Protein AF-A0A7X3KAY4-F1 (afdb_monomer)

Structure (mmCIF, N/CA/C/O backbone):
data_AF-A0A7X3KAY4-F1
#
_entry.id   AF-A0A7X3KAY4-F1
#
loop_
_atom_site.group_PDB
_atom_site.id
_atom_site.type_symbol
_atom_site.label_atom_id
_atom_site.label_alt_id
_atom_site.label_comp_id
_atom_site.label_asym_id
_atom_site.label_entity_id
_atom_site.label_seq_id
_atom_site.pdbx_PDB_ins_code
_atom_site.Cartn_x
_atom_site.Cartn_y
_atom_site.Cartn_z
_atom_site.occupancy
_atom_site.B_iso_or_equiv
_atom_site.auth_seq_id
_atom_site.auth_comp_id
_atom_site.auth_asym_id
_atom_site.auth_atom_id
_atom_site.pdbx_PDB_model_num
ATOM 1 N N . MET A 1 1 ? -135.912 -9.228 88.318 1.00 34.94 1 MET A N 1
ATOM 2 C CA . MET A 1 1 ? -135.133 -10.202 89.115 1.00 34.94 1 MET A CA 1
ATOM 3 C C . MET A 1 1 ? -134.402 -9.461 90.228 1.00 34.94 1 MET A C 1
ATOM 5 O O . MET A 1 1 ? -133.273 -9.025 90.037 1.00 34.94 1 MET A O 1
ATOM 9 N N . GLY A 1 2 ? -135.072 -9.240 91.361 1.00 42.41 2 GLY A N 1
ATOM 10 C CA . GLY A 1 2 ? -134.434 -8.675 92.547 1.00 42.41 2 GLY A CA 1
ATOM 11 C C . GLY A 1 2 ? -133.487 -9.697 93.167 1.00 42.41 2 GLY A C 1
ATOM 12 O O . GLY A 1 2 ? -133.870 -10.846 93.374 1.00 42.41 2 GLY A O 1
ATOM 13 N N . ARG A 1 3 ? -132.257 -9.290 93.473 1.00 45.88 3 ARG A N 1
ATOM 14 C CA . ARG A 1 3 ? -131.417 -10.027 94.418 1.00 45.88 3 ARG A CA 1
ATOM 15 C C . ARG A 1 3 ? -131.534 -9.316 95.761 1.00 45.88 3 ARG A C 1
ATOM 17 O O . ARG A 1 3 ? -131.116 -8.168 95.872 1.00 45.88 3 ARG A O 1
ATOM 24 N N . LYS A 1 4 ? -132.144 -9.986 96.748 1.00 57.28 4 LYS A N 1
ATOM 25 C CA . LYS A 1 4 ? -132.092 -9.583 98.163 1.00 57.28 4 LYS A CA 1
ATOM 26 C C . LYS A 1 4 ? -130.619 -9.364 98.525 1.00 57.28 4 LYS A C 1
ATOM 28 O O . LYS A 1 4 ? -129.820 -10.290 98.391 1.00 57.28 4 LYS A O 1
ATOM 33 N N . GLY A 1 5 ? -130.256 -8.138 98.894 1.00 63.44 5 GLY A N 1
ATOM 34 C CA . GLY A 1 5 ? -128.925 -7.838 99.418 1.00 63.44 5 GLY A CA 1
ATOM 35 C C . GLY A 1 5 ? -128.720 -8.527 100.769 1.00 63.44 5 GLY A C 1
ATOM 36 O O . GLY A 1 5 ? -129.672 -8.667 101.532 1.00 63.44 5 GLY A O 1
ATOM 37 N N . ILE A 1 6 ? -127.496 -8.979 101.035 1.00 79.06 6 ILE A N 1
ATOM 38 C CA . ILE A 1 6 ? -127.085 -9.554 102.326 1.00 79.06 6 ILE A CA 1
ATOM 39 C C . ILE A 1 6 ? -126.846 -8.439 103.354 1.00 79.06 6 ILE A C 1
ATOM 41 O O . ILE A 1 6 ? -126.430 -7.341 102.970 1.00 79.06 6 ILE A O 1
ATOM 45 N N . THR A 1 7 ? -127.072 -8.706 104.640 1.00 82.62 7 THR A N 1
ATOM 46 C CA . THR A 1 7 ? -126.804 -7.745 105.727 1.00 82.62 7 THR A CA 1
ATOM 47 C C . THR A 1 7 ? -125.470 -8.027 106.429 1.00 82.62 7 THR A C 1
ATOM 49 O O . THR A 1 7 ? -124.900 -9.108 106.286 1.00 82.62 7 THR A O 1
ATOM 52 N N . TYR A 1 8 ? -124.953 -7.042 107.175 1.00 82.75 8 TYR A N 1
ATOM 53 C CA . TYR A 1 8 ? -123.705 -7.170 107.944 1.00 82.75 8 TYR A CA 1
ATOM 54 C C . TYR A 1 8 ? -123.789 -8.292 108.991 1.00 82.75 8 TYR A C 1
ATOM 56 O O . TYR A 1 8 ? -122.925 -9.161 109.006 1.00 82.75 8 TYR A O 1
ATOM 64 N N . GLU A 1 9 ? -124.877 -8.345 109.766 1.00 82.31 9 GLU A N 1
ATOM 65 C CA . GLU A 1 9 ? -125.106 -9.365 110.806 1.00 82.31 9 GLU A CA 1
ATOM 66 C C . GLU A 1 9 ? -125.101 -10.796 110.246 1.00 82.31 9 GLU A C 1
ATOM 68 O O . GLU A 1 9 ? -124.608 -11.718 110.887 1.00 82.31 9 GLU A O 1
ATOM 73 N N . GLN A 1 10 ? -125.599 -10.995 109.018 1.00 83.06 10 GLN A N 1
ATOM 74 C CA . GLN A 1 10 ? -125.569 -12.306 108.359 1.00 83.06 10 GLN A CA 1
ATOM 75 C C . GLN A 1 10 ? -124.140 -12.742 108.018 1.00 83.06 10 GLN A C 1
ATOM 77 O O . GLN A 1 10 ? -123.811 -13.920 108.141 1.00 83.06 10 GLN A O 1
ATOM 82 N N . VAL A 1 11 ? -123.290 -11.805 107.589 1.00 85.50 11 VAL A N 1
ATOM 83 C CA . VAL A 1 11 ? -121.875 -12.073 107.292 1.00 85.50 11 VAL A CA 1
ATOM 84 C C . VAL A 1 11 ? -121.077 -12.287 108.571 1.00 85.50 11 VAL A C 1
ATOM 86 O O . VAL A 1 11 ? -120.224 -13.167 108.601 1.00 85.50 11 VAL A O 1
ATOM 89 N N . GLU A 1 12 ? -121.375 -11.532 109.623 1.00 85.75 12 GLU A N 1
ATOM 90 C CA . GLU A 1 12 ? -120.739 -11.667 110.931 1.00 85.75 12 GLU A CA 1
ATOM 91 C C . GLU A 1 12 ? -121.087 -13.001 111.597 1.00 85.75 12 GLU A C 1
ATOM 93 O O . GLU A 1 12 ? -120.177 -13.743 111.952 1.00 85.75 12 GLU A O 1
ATOM 98 N N . ALA A 1 13 ? -122.367 -13.379 111.648 1.00 84.38 13 ALA A N 1
ATOM 99 C CA . ALA A 1 13 ? -122.789 -14.663 112.205 1.00 84.38 13 ALA A CA 1
ATOM 100 C C . ALA A 1 13 ? -122.221 -15.858 111.418 1.00 84.38 13 ALA A C 1
ATOM 102 O O . ALA A 1 13 ? -121.798 -16.846 112.014 1.00 84.38 13 ALA A O 1
ATOM 103 N N . ALA A 1 14 ? -122.166 -15.769 110.082 1.00 83.62 14 ALA A N 1
ATOM 104 C CA . ALA A 1 14 ? -121.536 -16.798 109.255 1.00 83.62 14 ALA A CA 1
ATOM 105 C C . ALA A 1 14 ? -120.017 -16.876 109.480 1.00 83.62 14 ALA A C 1
ATOM 107 O O . ALA A 1 14 ? -119.455 -17.967 109.532 1.00 83.62 14 ALA A O 1
ATOM 108 N N . ALA A 1 15 ? -119.347 -15.732 109.633 1.00 83.44 15 ALA A N 1
ATOM 109 C CA . ALA A 1 15 ? -117.925 -15.675 109.952 1.00 83.44 15 ALA A CA 1
ATOM 110 C C . ALA A 1 15 ? -117.627 -16.230 111.352 1.00 83.44 15 ALA A C 1
ATOM 112 O O . ALA A 1 15 ? -116.657 -16.961 111.516 1.00 83.44 15 ALA A O 1
ATOM 113 N N . ASP A 1 16 ? -118.463 -15.928 112.345 1.00 83.81 16 ASP A N 1
ATOM 114 C CA . ASP A 1 16 ? -118.329 -16.453 113.705 1.00 83.81 16 ASP A CA 1
ATOM 115 C C . ASP A 1 16 ? -118.584 -17.961 113.759 1.00 83.81 16 ASP A C 1
ATOM 117 O O . ASP A 1 16 ? -117.832 -18.671 114.421 1.00 83.81 16 ASP A O 1
ATOM 121 N N . ALA A 1 17 ? -119.578 -18.470 113.023 1.00 83.06 17 ALA A N 1
ATOM 122 C CA . ALA A 1 17 ? -119.816 -19.908 112.906 1.00 83.06 17 ALA A CA 1
ATOM 123 C C . ALA A 1 17 ? -118.604 -20.639 112.299 1.00 83.06 17 ALA A C 1
ATOM 125 O O . ALA A 1 17 ? -118.169 -21.656 112.833 1.00 83.06 17 ALA A O 1
ATOM 126 N N . LEU A 1 18 ? -118.012 -20.086 111.234 1.00 85.19 18 LEU A N 1
ATOM 127 C CA . LEU A 1 18 ? -116.807 -20.644 110.611 1.00 85.19 18 LEU A CA 1
ATOM 128 C C . LEU A 1 18 ? -115.582 -20.552 111.538 1.00 85.19 18 LEU A C 1
ATOM 130 O O . LEU A 1 18 ? -114.856 -21.528 111.721 1.00 85.19 18 LEU A O 1
ATOM 134 N N . ASP A 1 19 ? -115.358 -19.404 112.178 1.00 83.19 19 ASP A N 1
ATOM 135 C CA . ASP A 1 19 ? -114.238 -19.230 113.109 1.00 83.19 19 ASP A CA 1
ATOM 136 C C . ASP A 1 19 ? -114.374 -20.099 114.374 1.00 83.19 19 ASP A C 1
ATOM 138 O O . ASP A 1 19 ? -113.352 -20.497 114.938 1.00 83.19 19 ASP A O 1
ATOM 142 N N . ALA A 1 20 ? -115.598 -20.423 114.809 1.00 81.88 20 ALA A N 1
ATOM 143 C CA . ALA A 1 20 ? -115.849 -21.353 115.910 1.00 81.88 20 ALA A CA 1
ATOM 144 C C . ALA A 1 20 ? -115.470 -22.799 115.549 1.00 81.88 20 ALA A C 1
ATOM 146 O O . ALA A 1 20 ? -114.973 -23.529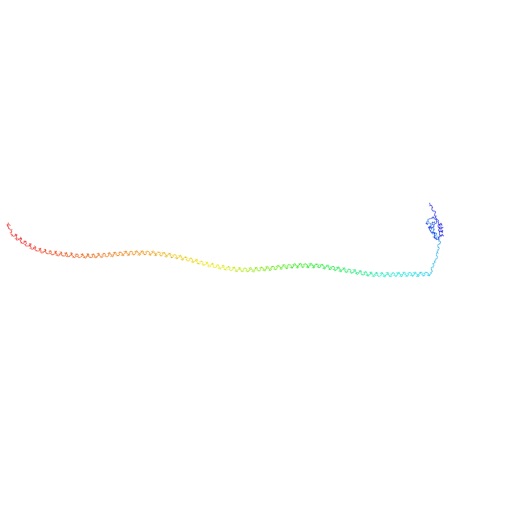 116.406 1.00 81.88 20 ALA A O 1
ATOM 147 N N . GLU A 1 21 ? -115.658 -23.208 114.290 1.00 79.69 21 GLU A N 1
ATOM 148 C CA . GLU A 1 21 ? -115.183 -24.508 113.797 1.00 79.69 21 GLU A CA 1
ATOM 149 C C . GLU A 1 21 ? -113.655 -24.540 113.684 1.00 79.69 21 GLU A C 1
ATOM 151 O O . GLU A 1 21 ? -113.004 -25.507 114.087 1.00 79.69 21 GLU A O 1
ATOM 156 N N . ARG A 1 22 ? -113.061 -23.471 113.144 1.00 76.50 22 ARG A N 1
ATOM 157 C CA . ARG A 1 22 ? -111.608 -23.303 113.084 1.00 76.50 22 ARG A CA 1
ATOM 158 C C . ARG A 1 22 ? -111.240 -21.818 113.079 1.00 76.50 22 ARG A C 1
ATOM 160 O O . ARG A 1 22 ? -111.569 -21.140 112.100 1.00 76.50 22 ARG A O 1
ATOM 167 N N . PRO A 1 23 ? -110.476 -21.327 114.075 1.00 77.75 23 PRO A N 1
ATOM 168 C CA . PRO A 1 23 ? -110.096 -19.920 114.141 1.00 77.75 23 PRO A CA 1
ATOM 169 C C . PRO A 1 23 ? -109.358 -19.469 112.872 1.00 77.75 23 PRO A C 1
ATOM 171 O O . PRO A 1 23 ? -108.359 -20.081 112.487 1.00 77.75 23 PRO A O 1
ATOM 174 N N . GLY A 1 24 ? -109.842 -18.404 112.225 1.00 73.25 24 GLY A N 1
ATOM 175 C CA . GLY A 1 24 ? -109.249 -17.819 111.018 1.00 73.25 24 GLY A CA 1
ATOM 176 C C . GLY A 1 24 ? -109.757 -18.413 109.701 1.00 73.25 24 GLY A C 1
ATOM 177 O O . GLY A 1 24 ? -109.215 -18.100 108.640 1.00 73.25 24 GLY A O 1
ATOM 178 N N . SER A 1 25 ? -110.776 -19.276 109.739 1.00 77.25 25 SER A N 1
ATOM 179 C CA . SER A 1 25 ? -111.356 -19.892 108.540 1.00 77.25 25 SER A CA 1
ATOM 180 C C . SER A 1 25 ? -112.446 -19.042 107.873 1.00 77.25 25 SER A C 1
ATOM 182 O O . SER A 1 25 ? -112.842 -19.344 106.742 1.00 77.25 25 SER A O 1
ATOM 184 N N . ALA A 1 26 ? -112.862 -17.937 108.506 1.00 78.50 26 ALA A N 1
ATOM 185 C CA . ALA A 1 26 ? -113.807 -16.947 107.984 1.00 78.50 26 ALA A CA 1
ATOM 186 C C . ALA A 1 26 ? -113.261 -16.110 106.802 1.00 78.50 26 ALA A C 1
ATOM 188 O O . ALA A 1 26 ? -113.271 -14.880 106.799 1.00 78.50 26 ALA A O 1
ATOM 189 N N . THR A 1 27 ? -112.780 -16.780 105.756 1.00 84.31 27 THR A N 1
ATOM 190 C CA . THR A 1 27 ? -112.318 -16.150 104.515 1.00 84.31 27 THR A CA 1
ATOM 191 C C . THR A 1 27 ? -113.496 -15.730 103.634 1.00 84.31 27 THR A C 1
ATOM 193 O O . THR A 1 27 ? -114.577 -16.320 103.680 1.00 84.31 27 THR A O 1
ATOM 196 N N . LEU A 1 28 ? -113.276 -14.742 102.756 1.00 82.94 28 LEU A N 1
ATOM 197 C CA . LEU A 1 28 ? -114.299 -14.225 101.837 1.00 82.94 28 LEU A CA 1
ATOM 198 C C . LEU A 1 28 ? -115.028 -15.331 101.050 1.00 82.94 28 LEU A C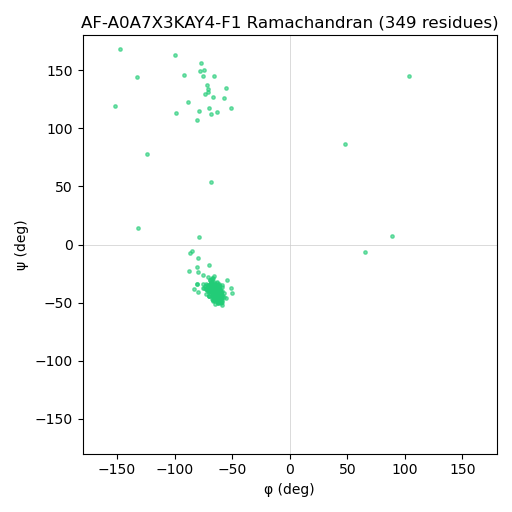 1
ATOM 200 O O . LEU A 1 28 ? -116.245 -15.277 100.870 1.00 82.94 28 LEU A O 1
ATOM 204 N N . GLY A 1 29 ? -114.277 -16.327 100.573 1.00 82.12 29 GLY A N 1
ATOM 205 C CA . GLY A 1 29 ? -114.820 -17.461 99.827 1.00 82.12 29 GLY A CA 1
ATOM 206 C C . GLY A 1 29 ? -115.649 -18.400 100.701 1.00 82.12 29 GLY A C 1
ATOM 207 O O . GLY A 1 29 ? -116.748 -18.777 100.298 1.00 82.12 29 GLY A O 1
ATOM 208 N N . ALA A 1 30 ? -115.159 -18.723 101.903 1.00 83.31 30 ALA A N 1
ATOM 209 C CA . ALA A 1 30 ? -115.843 -19.610 102.842 1.00 83.31 30 ALA A CA 1
ATOM 210 C C . ALA A 1 30 ? -117.177 -19.016 103.311 1.00 83.31 30 ALA A C 1
ATOM 212 O O . ALA A 1 30 ? -118.208 -19.681 103.254 1.00 83.31 30 ALA A O 1
ATOM 213 N N . VAL A 1 31 ? -117.190 -17.729 103.660 1.00 84.56 31 VAL A N 1
ATOM 214 C CA . VAL A 1 31 ? -118.401 -17.035 104.125 1.00 84.56 31 VAL A CA 1
ATOM 215 C C . VAL A 1 31 ? -119.440 -16.913 103.006 1.00 84.56 31 VAL A C 1
ATOM 217 O O . VAL A 1 31 ? -120.638 -17.075 103.235 1.00 84.56 31 VAL A O 1
ATOM 220 N N . ARG A 1 32 ? -118.999 -16.705 101.759 1.00 84.50 32 ARG A N 1
ATOM 221 C CA . ARG A 1 32 ? -119.893 -16.713 100.592 1.00 84.50 32 ARG A CA 1
ATOM 222 C C . ARG A 1 32 ? -120.462 -18.099 100.301 1.00 84.50 32 ARG A C 1
ATOM 224 O O . ARG A 1 32 ? -121.632 -18.194 99.938 1.00 84.50 32 ARG A O 1
ATOM 231 N N . ALA A 1 33 ? -119.651 -19.147 100.428 1.00 83.94 33 ALA A N 1
ATOM 232 C CA . ALA A 1 33 ? -120.109 -20.523 100.268 1.00 83.94 33 ALA A CA 1
ATOM 233 C C . ALA A 1 33 ? -121.138 -20.888 101.348 1.00 83.94 33 ALA A C 1
ATOM 235 O O . ALA A 1 33 ? -122.168 -21.469 101.022 1.00 83.94 33 ALA A O 1
ATOM 236 N N . TYR A 1 34 ? -120.899 -20.462 102.592 1.00 84.06 34 TYR A N 1
ATOM 237 C CA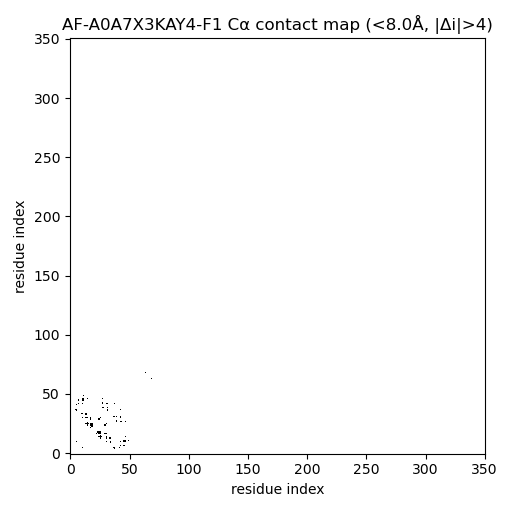 . TYR A 1 34 ? -121.799 -20.682 103.723 1.00 84.06 34 TYR A CA 1
ATOM 238 C C . TYR A 1 34 ? -123.151 -19.974 103.544 1.00 84.06 34 TYR A C 1
ATOM 240 O O . TYR A 1 34 ? -124.203 -20.571 103.745 1.00 84.06 34 TYR A O 1
ATOM 248 N N . LEU A 1 35 ? -123.143 -18.708 103.111 1.00 83.06 35 LEU A N 1
ATOM 249 C CA . LEU A 1 35 ? -124.372 -17.931 102.906 1.00 83.06 35 LEU A CA 1
ATOM 250 C C . LEU A 1 35 ? -125.084 -18.237 101.578 1.00 83.06 35 LEU A C 1
ATOM 252 O O . LEU A 1 35 ? -126.253 -17.891 101.416 1.00 83.06 35 LEU A O 1
ATOM 256 N N . GLY A 1 36 ? -124.391 -18.821 100.595 1.00 79.06 36 GLY A N 1
ATOM 257 C CA . GLY A 1 36 ? -124.929 -19.182 99.274 1.00 79.06 36 GLY A CA 1
ATOM 258 C C . GLY A 1 36 ? -125.357 -18.002 98.382 1.00 79.06 36 GLY A C 1
ATOM 259 O O . GLY A 1 36 ? -125.698 -18.193 97.214 1.00 79.06 36 GLY A O 1
ATOM 260 N N . THR A 1 37 ? -125.333 -16.767 98.891 1.00 75.75 37 THR A N 1
ATOM 261 C CA . THR A 1 37 ? -125.743 -15.540 98.196 1.00 75.75 37 THR A CA 1
ATOM 262 C C . THR A 1 37 ? -124.904 -14.342 98.653 1.00 75.75 37 THR A C 1
ATOM 264 O O . THR A 1 37 ? -124.156 -14.415 99.623 1.00 75.75 37 THR A O 1
ATOM 267 N N . GLY A 1 38 ? -125.011 -13.224 97.932 1.00 75.56 38 GLY A N 1
ATOM 268 C CA . GLY A 1 38 ? -124.251 -12.006 98.196 1.00 75.56 38 GLY A CA 1
ATOM 269 C C . GLY A 1 38 ? -123.091 -11.773 97.230 1.00 75.56 38 GLY A C 1
ATOM 270 O O . GLY A 1 38 ? -122.446 -12.696 96.724 1.00 75.56 38 GLY A O 1
ATOM 271 N N . SER A 1 39 ? -122.852 -10.495 96.937 1.00 76.06 39 SER A N 1
ATOM 272 C CA . SER A 1 39 ? -121.717 -10.057 96.127 1.00 76.06 39 SER A CA 1
ATOM 273 C C . SER A 1 39 ? -120.417 -10.201 96.932 1.00 76.06 39 SER A C 1
ATOM 275 O O . SER A 1 39 ? -120.398 -9.784 98.094 1.00 76.06 39 SER A O 1
ATOM 277 N N . PRO A 1 40 ? -119.321 -10.708 96.332 1.00 79.62 40 PRO A N 1
ATOM 278 C CA . PRO A 1 40 ? -118.007 -10.755 96.974 1.00 79.62 40 PRO A CA 1
ATOM 279 C C . PRO A 1 40 ? -117.574 -9.402 97.553 1.00 79.62 40 PRO A C 1
ATOM 281 O O . PRO A 1 40 ? -117.042 -9.350 98.654 1.00 79.62 40 PRO A O 1
ATOM 284 N N . ASN A 1 41 ? -117.883 -8.289 96.879 1.00 79.25 41 ASN A N 1
ATOM 285 C CA . ASN A 1 41 ? -117.527 -6.960 97.387 1.00 79.25 41 ASN A CA 1
ATOM 286 C C . ASN A 1 41 ? -118.286 -6.593 98.668 1.00 79.25 41 ASN A C 1
ATOM 288 O O . ASN A 1 41 ? -117.729 -5.937 99.545 1.00 79.25 41 ASN A O 1
ATOM 292 N N . THR A 1 42 ? -119.544 -7.018 98.799 1.00 82.88 42 THR A N 1
ATOM 293 C CA . THR A 1 42 ? -120.354 -6.741 99.992 1.00 82.88 42 THR A CA 1
ATOM 294 C C . THR A 1 42 ? -119.887 -7.583 101.177 1.00 82.88 42 THR A C 1
ATOM 296 O O . THR A 1 42 ? -119.726 -7.047 102.268 1.00 82.88 42 THR A O 1
ATOM 299 N N . ILE A 1 43 ? -119.590 -8.868 100.950 1.00 84.31 43 ILE A N 1
ATOM 300 C CA . ILE A 1 43 ? -119.062 -9.764 101.992 1.00 84.31 43 ILE A CA 1
ATOM 301 C C . ILE A 1 43 ? -117.679 -9.289 102.443 1.00 84.31 43 ILE A C 1
ATOM 303 O O . ILE A 1 43 ? -117.441 -9.181 103.638 1.00 84.31 43 ILE A O 1
ATOM 307 N N . HIS A 1 44 ? -116.792 -8.920 101.512 1.00 83.88 44 HIS A N 1
ATOM 308 C CA . HIS A 1 44 ? -115.463 -8.407 101.852 1.00 83.88 44 HIS A CA 1
ATOM 309 C C . HIS A 1 44 ? -115.546 -7.111 102.661 1.00 83.88 44 HIS A C 1
ATOM 311 O O . HIS A 1 44 ? -114.830 -6.955 103.644 1.00 83.88 44 HIS A O 1
ATOM 317 N N . LYS A 1 45 ? -116.452 -6.195 102.289 1.00 85.44 45 LYS A N 1
ATOM 318 C CA . LYS A 1 45 ? -116.689 -4.966 103.057 1.00 85.44 45 LYS A CA 1
ATOM 319 C C . LYS A 1 45 ? -117.123 -5.277 104.492 1.00 85.44 45 LYS A C 1
ATOM 321 O O . LYS A 1 45 ? -116.626 -4.637 105.410 1.00 85.44 45 LYS A O 1
ATOM 326 N N . PHE A 1 46 ? -118.025 -6.238 104.686 1.00 86.69 46 PHE A N 1
ATOM 327 C CA . PHE A 1 46 ? -118.517 -6.606 106.015 1.00 86.69 46 PHE A CA 1
ATOM 328 C C . PHE A 1 46 ? -117.496 -7.405 106.837 1.00 86.69 46 PHE A C 1
ATOM 330 O O . PHE A 1 46 ? -117.342 -7.115 108.016 1.00 86.69 46 PHE A O 1
ATOM 337 N N . LEU A 1 47 ? -116.721 -8.310 106.230 1.00 85.12 47 LEU A N 1
ATOM 338 C CA . LEU A 1 47 ? -115.610 -8.987 106.916 1.00 85.12 47 LEU A CA 1
ATOM 339 C C . LEU A 1 47 ? -114.520 -8.005 107.343 1.00 85.12 47 LEU A C 1
ATOM 341 O O . LEU A 1 47 ? -114.059 -8.057 108.476 1.00 85.12 47 LEU A O 1
ATOM 345 N N . LYS A 1 48 ? -114.170 -7.050 106.475 1.00 84.81 48 LYS A N 1
ATOM 346 C CA . LYS A 1 48 ? -113.216 -5.994 106.820 1.00 84.81 48 LYS A CA 1
ATOM 347 C C . LYS A 1 48 ? -113.732 -5.122 107.970 1.00 84.81 48 LYS A C 1
ATOM 349 O O . LYS A 1 48 ? -112.981 -4.839 108.894 1.00 84.81 48 LYS A O 1
ATOM 354 N N . LEU A 1 49 ? -115.015 -4.748 107.940 1.00 83.62 49 LEU A N 1
ATOM 355 C CA . LEU A 1 49 ? -115.647 -3.978 109.016 1.00 83.62 49 LEU A CA 1
ATOM 356 C C . LEU A 1 49 ? -115.657 -4.757 110.349 1.00 83.62 49 LEU A C 1
ATOM 358 O O . LEU A 1 49 ? -115.439 -4.163 111.402 1.00 83.62 49 LEU A O 1
ATOM 362 N N . ARG A 1 50 ? -115.836 -6.084 110.304 1.00 82.31 50 ARG A N 1
ATOM 363 C CA . ARG A 1 50 ? -115.730 -6.981 111.468 1.00 82.31 50 ARG A CA 1
ATOM 364 C C . ARG A 1 50 ? -114.303 -7.039 112.024 1.00 82.31 50 ARG A C 1
ATOM 366 O O . ARG A 1 50 ? -114.118 -6.916 113.231 1.00 82.31 50 ARG A O 1
ATOM 373 N N . ASP A 1 51 ? -113.294 -7.187 111.167 1.00 76.44 51 ASP A N 1
ATOM 374 C CA . ASP A 1 51 ? -111.885 -7.238 111.587 1.00 76.44 51 ASP A CA 1
ATOM 375 C C . ASP A 1 51 ? -111.382 -5.896 112.146 1.00 76.44 51 ASP A C 1
ATOM 377 O O . ASP A 1 51 ? -110.529 -5.868 113.035 1.00 76.44 51 ASP A O 1
ATOM 381 N N . GLU A 1 52 ? -111.912 -4.778 111.644 1.00 79.94 52 GLU A N 1
ATOM 382 C CA . GLU A 1 52 ? -111.630 -3.431 112.154 1.00 79.94 52 GLU A CA 1
ATOM 383 C C . GLU A 1 52 ? -112.288 -3.176 113.522 1.00 79.94 52 GLU A C 1
ATOM 385 O O . GLU A 1 52 ? -111.675 -2.529 114.370 1.00 79.94 52 GLU A O 1
ATOM 390 N N . ASN A 1 53 ? -113.485 -3.724 113.767 1.00 73.38 53 ASN A N 1
ATOM 391 C CA . ASN A 1 53 ? -114.211 -3.580 115.036 1.00 73.38 53 ASN A CA 1
ATOM 392 C C . ASN A 1 53 ? -113.800 -4.594 116.120 1.00 73.38 53 ASN A C 1
ATOM 394 O O . ASN A 1 53 ? -114.248 -4.482 117.264 1.00 73.38 53 ASN A O 1
ATOM 398 N N . ARG A 1 54 ? -112.937 -5.570 115.809 1.00 69.12 54 ARG A N 1
ATOM 399 C CA . ARG A 1 54 ? -112.379 -6.475 116.823 1.00 69.12 54 ARG A CA 1
ATOM 400 C C . ARG A 1 54 ? -111.325 -5.748 117.677 1.00 69.12 54 ARG A C 1
ATOM 402 O O . ARG A 1 54 ? -110.383 -5.178 117.122 1.00 69.12 54 ARG A O 1
ATOM 409 N N . PRO A 1 55 ? -111.402 -5.805 119.021 1.00 57.12 55 PRO A N 1
ATOM 410 C CA . PRO A 1 55 ? -110.343 -5.277 119.877 1.00 57.12 55 PRO A CA 1
ATOM 411 C C . PRO A 1 55 ? -109.039 -6.060 119.641 1.00 57.12 55 PRO A C 1
ATOM 413 O O . PRO A 1 55 ? -108.956 -7.255 119.919 1.00 57.12 55 PRO A O 1
ATOM 416 N N . LYS A 1 56 ? -108.014 -5.390 119.096 1.00 55.53 56 LYS A N 1
ATOM 417 C CA . LYS A 1 56 ? -106.681 -5.967 118.860 1.00 55.53 56 LYS A CA 1
ATOM 418 C C . LYS A 1 56 ? -105.873 -5.951 120.159 1.00 55.53 56 LYS A C 1
ATOM 420 O O . LYS A 1 56 ? -105.417 -4.899 120.596 1.00 55.53 56 LYS A O 1
ATOM 425 N N . THR A 1 57 ? -105.684 -7.114 120.772 1.00 48.16 57 THR A N 1
ATOM 426 C CA . THR A 1 57 ? -104.840 -7.286 121.962 1.00 48.16 57 THR A CA 1
ATOM 427 C C . THR A 1 57 ? -103.363 -7.116 121.587 1.00 48.16 57 THR A C 1
ATOM 429 O O . THR A 1 57 ? -102.833 -7.882 120.784 1.00 48.16 57 THR A O 1
ATOM 432 N N . SER A 1 58 ? -102.691 -6.107 122.149 1.00 45.97 58 SER A N 1
ATOM 433 C CA . SER A 1 58 ? -101.243 -5.909 121.999 1.00 45.97 58 SER A CA 1
ATOM 434 C C . SER A 1 58 ? -100.483 -7.040 122.702 1.00 45.97 58 SER A C 1
ATOM 436 O O . SER A 1 58 ? -100.722 -7.304 123.879 1.00 45.97 58 SER A O 1
ATOM 438 N N . ALA A 1 59 ? -99.578 -7.710 121.986 1.00 45.50 59 ALA A N 1
ATOM 439 C CA . ALA A 1 59 ? -98.759 -8.796 122.524 1.00 45.50 59 ALA A CA 1
ATOM 440 C C . ALA A 1 59 ? -97.636 -8.264 123.447 1.00 45.50 59 ALA A C 1
ATOM 442 O O . ALA A 1 59 ? -97.156 -7.147 123.233 1.00 45.50 59 ALA A O 1
ATOM 443 N N . PRO A 1 60 ? -97.207 -9.039 124.463 1.00 47.28 60 PRO A N 1
ATOM 444 C CA . PRO A 1 60 ? -96.174 -8.632 125.411 1.00 47.28 60 PRO A CA 1
ATOM 445 C C . PRO A 1 60 ? -94.772 -8.692 124.788 1.00 47.28 60 PRO A C 1
ATOM 447 O O . PRO A 1 60 ? -94.454 -9.581 123.999 1.00 47.28 60 PRO A O 1
ATOM 450 N N . THR A 1 61 ? -93.915 -7.753 125.177 1.00 44.91 61 THR A N 1
ATOM 451 C CA . THR A 1 61 ? -92.495 -7.704 124.816 1.00 44.91 61 THR A CA 1
ATOM 452 C C . THR A 1 61 ? -91.746 -8.858 125.485 1.00 44.91 61 THR A C 1
ATOM 454 O O . THR A 1 61 ? -91.591 -8.889 126.703 1.00 44.91 61 THR A O 1
ATOM 457 N N . VAL A 1 62 ? -91.261 -9.812 124.691 1.00 54.81 62 VAL A N 1
ATOM 458 C CA . VAL A 1 62 ? -90.321 -10.845 125.146 1.00 54.81 62 VAL A CA 1
ATOM 459 C C . VAL A 1 62 ? -88.929 -10.216 125.201 1.00 54.81 62 VAL A C 1
ATOM 461 O O . VAL A 1 62 ? -88.404 -9.821 124.161 1.00 54.81 62 VAL A O 1
ATOM 464 N N . SER A 1 63 ? -88.324 -10.099 126.389 1.00 59.22 63 SER A N 1
ATOM 465 C CA . SER A 1 63 ? -86.919 -9.690 126.505 1.00 59.22 63 SER A CA 1
ATOM 466 C C . SER A 1 63 ? -86.022 -10.925 126.442 1.00 59.22 63 SER A C 1
ATOM 468 O O . SER A 1 63 ? -86.170 -11.863 127.225 1.00 59.22 63 SER A O 1
ATOM 470 N N . ILE A 1 64 ? -85.102 -10.941 125.481 1.00 65.25 64 ILE A N 1
ATOM 471 C CA . ILE A 1 64 ? -84.126 -12.021 125.318 1.00 65.25 64 ILE A CA 1
ATOM 472 C C . ILE A 1 64 ? -83.109 -11.929 126.470 1.00 65.25 64 ILE A C 1
ATOM 474 O O . ILE A 1 64 ? -82.639 -10.826 126.748 1.00 65.25 64 ILE A O 1
ATOM 478 N N . PRO A 1 65 ? -82.758 -13.044 127.139 1.00 78.19 65 PRO A N 1
ATOM 479 C CA . PRO A 1 65 ? -81.739 -13.055 128.185 1.00 78.19 65 PRO A CA 1
ATOM 480 C C . PRO A 1 65 ? -80.397 -12.500 127.694 1.00 78.19 65 PRO A C 1
ATOM 482 O O . PRO A 1 65 ? -79.907 -12.890 126.631 1.00 78.19 65 PRO A O 1
ATOM 485 N N . ASP A 1 66 ? -79.776 -11.632 128.495 1.00 74.94 66 ASP A N 1
ATOM 486 C CA . ASP A 1 66 ? -78.555 -10.896 128.135 1.00 74.94 66 ASP A CA 1
ATOM 487 C C . ASP A 1 66 ? -77.396 -11.798 127.688 1.00 74.94 66 ASP A C 1
ATOM 489 O O . ASP A 1 66 ? -76.588 -11.410 126.846 1.00 74.94 66 ASP A O 1
ATOM 493 N N . GLU A 1 67 ? -77.321 -13.021 128.213 1.00 79.50 67 GLU A N 1
ATOM 494 C CA . GLU A 1 67 ? -76.294 -14.006 127.866 1.00 79.50 67 GLU A CA 1
ATOM 495 C C . GLU A 1 67 ? -76.408 -14.491 126.413 1.00 79.50 67 GLU A C 1
ATOM 497 O O . GLU A 1 67 ? -75.407 -14.570 125.700 1.00 79.50 67 GLU A O 1
ATOM 502 N N . VAL A 1 68 ? -77.634 -14.725 125.931 1.00 82.50 68 VAL A N 1
ATOM 503 C CA . VAL A 1 68 ? -77.897 -15.114 124.536 1.00 82.50 68 VAL A CA 1
ATOM 504 C C . VAL A 1 68 ? -77.643 -13.932 123.606 1.00 82.50 68 VAL A C 1
ATOM 506 O O . VAL A 1 68 ? -77.028 -14.094 122.553 1.00 82.50 68 VAL A O 1
ATOM 509 N N . THR A 1 69 ? -78.040 -12.726 124.020 1.00 83.19 69 THR A N 1
ATOM 510 C CA . THR A 1 69 ? -77.755 -11.490 123.279 1.00 83.19 69 THR A CA 1
ATOM 511 C C . THR A 1 69 ? -76.247 -11.257 123.146 1.00 83.19 69 THR A C 1
ATOM 513 O O . THR A 1 69 ? -75.777 -10.936 122.053 1.00 83.19 69 THR A O 1
ATOM 516 N N . ARG A 1 70 ? -75.461 -11.478 124.211 1.00 82.44 70 ARG A N 1
ATOM 517 C CA . ARG A 1 70 ? -73.988 -11.401 124.175 1.00 82.44 70 ARG A CA 1
ATOM 518 C C . ARG A 1 70 ? -73.372 -12.482 123.290 1.00 82.44 70 ARG A C 1
ATOM 520 O O . ARG A 1 70 ? -72.511 -12.155 122.483 1.00 82.44 70 ARG A O 1
ATOM 527 N N . ALA A 1 71 ? -73.815 -13.736 123.390 1.00 85.69 71 ALA A N 1
ATOM 528 C CA . ALA A 1 71 ? -73.297 -14.831 122.568 1.00 85.69 71 ALA A CA 1
ATOM 529 C C . ALA A 1 71 ? -73.572 -14.619 121.070 1.00 85.69 71 ALA A C 1
ATOM 531 O O . ALA A 1 71 ? -72.668 -14.774 120.249 1.00 85.69 71 ALA A O 1
ATOM 532 N N . LEU A 1 72 ? -74.789 -14.196 120.714 1.00 84.00 72 LEU A N 1
ATOM 533 C CA . LEU A 1 72 ? -75.149 -13.865 119.337 1.00 84.00 72 LEU A CA 1
ATOM 534 C C . LEU A 1 72 ? -74.365 -12.648 118.837 1.00 84.00 72 LEU A C 1
ATOM 536 O O . LEU A 1 72 ? -73.851 -12.679 117.725 1.00 84.00 72 LEU A O 1
ATOM 540 N N . SER A 1 73 ? -74.220 -11.607 119.662 1.00 87.06 73 SER A N 1
ATOM 541 C CA . SER A 1 73 ? -73.410 -10.432 119.315 1.00 87.06 73 SER A CA 1
ATOM 542 C C . SER A 1 73 ? -71.945 -10.815 119.085 1.00 87.06 73 SER A C 1
ATOM 544 O O . SER A 1 73 ? -71.365 -10.403 118.086 1.00 87.06 73 SER A O 1
ATOM 546 N N . ASN A 1 74 ? -71.366 -11.662 119.943 1.00 86.19 74 ASN A N 1
ATOM 547 C CA . ASN A 1 74 ? -70.001 -12.170 119.791 1.00 86.19 74 ASN A CA 1
ATOM 548 C C . ASN A 1 74 ? -69.841 -13.008 118.514 1.00 86.19 74 ASN A C 1
ATOM 550 O O . ASN A 1 74 ? -68.860 -12.833 117.796 1.00 86.19 74 ASN A O 1
ATOM 554 N N . TRP A 1 75 ? -70.808 -13.873 118.192 1.00 86.62 75 TRP A N 1
ATOM 555 C CA . TRP A 1 75 ? -70.799 -14.663 116.958 1.00 86.62 75 TRP A CA 1
ATOM 556 C C . TRP A 1 75 ? -70.963 -13.794 115.704 1.00 86.62 75 TRP A C 1
ATOM 558 O O . TRP A 1 75 ? -70.231 -13.986 114.738 1.00 86.62 75 TRP A O 1
ATOM 568 N N . VAL A 1 76 ? -71.861 -12.802 115.715 1.00 87.31 76 VAL A N 1
ATOM 569 C CA . VAL A 1 76 ? -72.021 -11.840 114.610 1.00 87.31 76 VAL A CA 1
ATOM 570 C C . VAL A 1 76 ? -70.741 -11.033 114.416 1.00 87.31 76 VAL A C 1
ATOM 572 O O . VAL A 1 76 ? -70.297 -10.863 113.282 1.00 87.31 76 VAL A O 1
ATOM 575 N N . VAL A 1 77 ? -70.110 -10.579 115.503 1.00 89.44 77 VAL A N 1
ATOM 576 C CA . VAL A 1 77 ? -68.806 -9.913 115.439 1.00 89.44 77 VAL A CA 1
ATOM 577 C C . VAL A 1 77 ? -67.775 -10.856 114.821 1.00 89.44 77 VAL A C 1
ATOM 579 O O . VAL A 1 77 ? -67.162 -10.473 113.830 1.00 89.44 77 VAL A O 1
ATOM 582 N N . GLN A 1 78 ? -67.661 -12.101 115.291 1.00 88.19 78 GLN A N 1
ATOM 583 C CA . GLN A 1 78 ? -66.712 -13.089 114.765 1.00 88.19 78 GLN A CA 1
ATOM 584 C C . GLN A 1 78 ? -66.944 -13.420 113.276 1.00 88.19 78 GLN A C 1
ATOM 586 O O . GLN A 1 78 ? -65.996 -13.451 112.487 1.00 88.19 78 GLN A O 1
ATOM 591 N N . ALA A 1 79 ? -68.197 -13.616 112.863 1.00 87.75 79 ALA A N 1
ATOM 592 C CA . ALA A 1 79 ? -68.575 -13.865 111.473 1.00 87.75 79 ALA A CA 1
ATOM 593 C C . ALA A 1 79 ? -68.301 -12.641 110.583 1.00 87.75 79 ALA A C 1
ATOM 595 O O . ALA A 1 79 ? -67.776 -12.779 109.478 1.00 87.75 79 ALA A O 1
ATOM 596 N N . SER A 1 80 ? -68.578 -11.431 111.083 1.00 88.81 80 SER A N 1
ATOM 597 C CA . SER A 1 80 ? -68.277 -10.184 110.373 1.00 88.81 80 SER A CA 1
ATOM 598 C C . SER A 1 80 ? -66.773 -9.941 110.241 1.00 88.81 80 SER A C 1
ATOM 600 O O . SER A 1 80 ? -66.326 -9.483 109.193 1.00 88.81 80 SER A O 1
ATOM 602 N N . THR A 1 81 ? -65.975 -10.294 111.257 1.00 87.94 81 THR A N 1
ATOM 603 C CA . THR A 1 81 ? -64.512 -10.206 111.194 1.00 87.94 81 THR A CA 1
ATOM 604 C C . THR A 1 81 ? -63.931 -11.230 110.227 1.00 87.94 81 THR A C 1
ATOM 606 O O . THR A 1 81 ? -63.034 -10.880 109.472 1.00 87.94 81 THR A O 1
ATOM 609 N N . GLY A 1 82 ? -64.476 -12.452 110.180 1.00 89.38 82 GLY A N 1
ATOM 610 C CA . GLY A 1 82 ? -64.050 -13.480 109.227 1.00 89.38 82 GLY A CA 1
ATOM 611 C C . GLY A 1 82 ? -64.360 -13.104 107.775 1.00 89.38 82 GLY A C 1
ATOM 612 O O . GLY A 1 82 ? -63.473 -13.141 106.932 1.00 89.38 82 GLY A O 1
ATOM 613 N N . SER A 1 83 ? -65.586 -12.650 107.490 1.00 86.25 83 SER A N 1
ATOM 614 C CA . SER A 1 83 ? -65.976 -12.206 106.142 1.00 86.25 83 SER A CA 1
ATOM 615 C C . SER A 1 83 ? -65.221 -10.949 105.690 1.00 86.25 83 SER A C 1
ATOM 617 O O . SER A 1 83 ? -64.890 -10.819 104.509 1.00 86.25 83 SER A O 1
ATOM 619 N N . ARG A 1 84 ? -64.903 -10.038 106.623 1.00 90.94 84 ARG A N 1
ATOM 620 C CA . ARG A 1 84 ? -64.022 -8.892 106.359 1.00 90.94 84 ARG A CA 1
ATOM 621 C C . ARG A 1 84 ? -62.606 -9.336 106.022 1.00 90.94 84 ARG A C 1
ATOM 623 O O . ARG A 1 84 ? -62.107 -8.897 104.998 1.00 90.94 84 ARG A O 1
ATOM 630 N N . ALA A 1 85 ? -62.016 -10.224 106.821 1.00 91.38 85 ALA A N 1
ATOM 631 C CA . ALA A 1 85 ? -60.676 -10.746 106.569 1.00 91.38 85 ALA A CA 1
ATOM 632 C C . ALA A 1 85 ? -60.589 -11.451 105.205 1.00 91.38 85 ALA A C 1
ATOM 634 O O . ALA A 1 85 ? -59.678 -11.178 104.437 1.00 91.38 85 ALA A O 1
ATOM 635 N N . GLU A 1 86 ? -61.578 -12.275 104.851 1.00 91.56 86 GLU A N 1
ATOM 636 C CA . GLU A 1 86 ? -61.638 -12.952 103.548 1.00 91.56 86 GLU A CA 1
ATOM 637 C C . GLU A 1 86 ? -61.828 -11.968 102.376 1.00 91.56 86 GLU A C 1
ATOM 639 O O . GLU A 1 86 ? -61.246 -12.135 101.304 1.00 91.56 86 GLU A O 1
ATOM 644 N N . SER A 1 87 ? -62.638 -10.921 102.558 1.00 90.19 87 SER A N 1
ATOM 645 C CA . SER A 1 87 ? -62.836 -9.884 101.533 1.00 90.19 87 SER A CA 1
ATOM 646 C C . SER A 1 87 ? -61.591 -9.014 101.353 1.00 90.19 87 SER A C 1
ATOM 648 O O . SER A 1 87 ? -61.255 -8.646 100.230 1.00 90.19 87 SER A O 1
ATOM 650 N N . GLU A 1 88 ? -60.902 -8.706 102.449 1.00 94.00 88 GLU A N 1
ATOM 651 C CA . GLU A 1 88 ? -59.636 -7.978 102.459 1.00 94.00 88 GLU A CA 1
ATOM 652 C C . GLU A 1 88 ? -58.531 -8.805 101.794 1.00 94.00 88 GLU A C 1
ATOM 654 O O . GLU A 1 88 ? -57.860 -8.302 100.898 1.00 94.00 88 GLU A O 1
ATOM 659 N N . GLU A 1 89 ? -58.421 -10.098 102.110 1.00 94.62 89 GLU A N 1
ATOM 660 C CA . GLU A 1 89 ? -57.490 -11.028 101.459 1.00 94.62 89 GLU A CA 1
ATOM 661 C C . GLU A 1 89 ? -57.747 -11.132 99.947 1.00 94.62 89 GLU A C 1
ATOM 663 O O . GLU A 1 89 ? -56.818 -10.999 99.148 1.00 94.62 89 GLU A O 1
ATOM 668 N N . ARG A 1 90 ? -59.011 -11.286 99.522 1.00 94.81 90 ARG A N 1
ATOM 669 C CA . ARG A 1 90 ? -59.372 -11.274 98.092 1.00 94.81 90 ARG A CA 1
ATOM 670 C C . ARG A 1 90 ? -59.030 -9.951 97.414 1.00 94.81 90 ARG A C 1
ATOM 672 O O . ARG A 1 90 ? -58.576 -9.967 96.272 1.00 94.81 90 ARG A O 1
ATOM 679 N N . SER A 1 91 ? -59.250 -8.821 98.087 1.00 94.81 91 SER A N 1
ATOM 680 C CA . SER A 1 91 ? -58.922 -7.497 97.550 1.00 94.81 91 SER A CA 1
ATOM 681 C C . SER A 1 91 ? -57.415 -7.316 97.396 1.00 94.81 91 SER A C 1
ATOM 683 O O . SER A 1 91 ? -56.973 -6.839 96.356 1.00 94.81 91 SER A O 1
ATOM 685 N N . LEU A 1 92 ? -56.628 -7.733 98.392 1.00 96.50 92 LEU A N 1
ATOM 686 C CA . LEU A 1 92 ? -55.167 -7.695 98.340 1.00 96.50 92 LEU A CA 1
ATOM 687 C C . LEU A 1 92 ? -54.630 -8.592 97.221 1.00 96.50 92 LEU A C 1
ATOM 689 O O . LEU A 1 92 ? -53.767 -8.168 96.458 1.00 96.50 92 LEU A O 1
ATOM 693 N N . HIS A 1 93 ? -55.179 -9.800 97.064 1.00 95.88 93 HIS A N 1
ATOM 694 C CA . HIS A 1 93 ? -54.810 -10.695 95.968 1.00 95.88 93 HIS A CA 1
ATOM 695 C C . HIS A 1 93 ? -55.167 -10.105 94.594 1.00 95.88 93 HIS A C 1
ATOM 697 O O . HIS A 1 93 ? -54.367 -10.166 93.663 1.00 95.88 93 HIS A O 1
ATOM 703 N N . ALA A 1 94 ? -56.364 -9.529 94.441 1.00 95.38 94 ALA A N 1
ATOM 704 C CA . ALA A 1 94 ? -56.774 -8.882 93.195 1.00 95.38 94 ALA A CA 1
ATOM 705 C C . ALA A 1 94 ? -55.901 -7.661 92.866 1.00 95.38 94 ALA A C 1
ATOM 707 O O . ALA A 1 94 ? -55.559 -7.461 91.703 1.00 95.38 94 ALA A O 1
ATOM 708 N N . GLN A 1 95 ? -55.510 -6.885 93.879 1.00 96.56 95 GLN A N 1
ATOM 709 C CA . GLN A 1 95 ? -54.602 -5.753 93.721 1.00 96.56 95 GLN A CA 1
ATOM 710 C C . GLN A 1 95 ? -53.207 -6.215 93.292 1.00 96.56 95 GLN A C 1
ATOM 712 O O . GLN A 1 95 ? -52.701 -5.718 92.297 1.00 96.56 95 GLN A O 1
ATOM 717 N N . ALA A 1 96 ? -52.648 -7.245 93.935 1.00 96.31 96 ALA A N 1
ATOM 718 C CA . ALA A 1 96 ? -51.364 -7.819 93.533 1.00 96.31 96 ALA A CA 1
ATOM 719 C C . ALA A 1 96 ? -51.380 -8.351 92.086 1.00 96.31 96 ALA A C 1
ATOM 721 O O . ALA A 1 96 ? -50.429 -8.146 91.339 1.00 96.31 96 ALA A O 1
ATOM 722 N N . ALA A 1 97 ? -52.471 -9.003 91.663 1.00 96.06 97 ALA A N 1
ATOM 723 C CA . ALA A 1 97 ? -52.624 -9.465 90.283 1.00 96.06 97 ALA A CA 1
ATOM 724 C C . ALA A 1 97 ? -52.768 -8.304 89.280 1.00 96.06 97 ALA A C 1
ATOM 726 O O . ALA A 1 97 ? -52.256 -8.395 88.166 1.00 96.06 97 ALA A O 1
ATOM 727 N N . ALA A 1 98 ? -53.456 -7.223 89.662 1.00 96.69 98 ALA A N 1
ATOM 728 C CA . ALA A 1 98 ? -53.574 -6.022 88.840 1.00 96.69 98 ALA A CA 1
ATOM 729 C C . ALA A 1 98 ? -52.229 -5.295 88.702 1.00 96.69 98 ALA A C 1
ATOM 731 O O . ALA A 1 98 ? -51.892 -4.878 87.598 1.00 96.69 98 ALA A O 1
ATOM 732 N N . ASP A 1 99 ? -51.455 -5.202 89.785 1.00 97.44 99 ASP A N 1
ATOM 733 C CA . ASP A 1 99 ? -50.121 -4.597 89.789 1.00 97.44 99 ASP A CA 1
ATOM 734 C C . ASP A 1 99 ? -49.150 -5.397 88.901 1.00 97.44 99 ASP A C 1
ATOM 736 O O . ASP A 1 99 ? -48.409 -4.817 88.110 1.00 97.44 99 ASP A O 1
ATOM 740 N N . GLU A 1 100 ? -49.197 -6.732 88.957 1.00 97.62 100 GLU A N 1
ATOM 741 C CA . GLU A 1 100 ? -48.389 -7.595 88.084 1.00 97.62 100 GLU A CA 1
ATOM 742 C C . GLU A 1 100 ? -48.808 -7.484 86.607 1.00 97.62 100 GLU A C 1
ATOM 744 O O . GLU A 1 100 ? -47.964 -7.404 85.712 1.00 97.62 100 GLU A O 1
ATOM 749 N N . LEU A 1 101 ? -50.115 -7.430 86.323 1.00 97.25 101 LEU A N 1
ATOM 750 C CA . LEU A 1 101 ? -50.608 -7.234 84.958 1.00 97.25 101 LEU A CA 1
ATOM 751 C C . LEU A 1 101 ? -50.236 -5.847 84.414 1.00 97.25 101 LEU A C 1
ATOM 753 O O . LEU A 1 101 ? -49.904 -5.721 83.239 1.00 97.25 101 LEU A O 1
ATOM 757 N N . ALA A 1 102 ? -50.273 -4.814 85.259 1.00 97.44 102 ALA A N 1
ATOM 758 C CA . ALA A 1 102 ? -49.837 -3.472 84.892 1.00 97.44 102 ALA A CA 1
ATOM 759 C C . ALA A 1 102 ? -48.343 -3.462 84.554 1.00 97.44 102 ALA A C 1
ATOM 761 O O . ALA A 1 102 ? -47.968 -2.980 83.490 1.00 97.44 102 ALA A O 1
ATOM 762 N N . ARG A 1 103 ? -47.510 -4.085 85.395 1.00 97.81 103 ARG A N 1
ATOM 763 C CA . ARG A 1 103 ? -46.067 -4.201 85.159 1.00 97.81 103 ARG A CA 1
ATOM 764 C C . ARG A 1 103 ? -45.745 -4.935 83.856 1.00 97.81 103 ARG A C 1
ATOM 766 O O . ARG A 1 103 ? -44.985 -4.430 83.040 1.00 97.81 103 ARG A O 1
ATOM 773 N N . THR A 1 104 ? -46.339 -6.108 83.643 1.00 97.88 104 THR A N 1
ATOM 774 C CA . THR A 1 104 ? -46.137 -6.879 82.402 1.00 97.88 104 THR A CA 1
ATOM 775 C C . THR A 1 104 ? -46.683 -6.145 81.174 1.00 97.88 104 THR A C 1
ATOM 777 O O . THR A 1 104 ? -46.096 -6.225 80.098 1.00 97.88 104 THR A O 1
ATOM 780 N N . GLY A 1 105 ? -47.775 -5.388 81.327 1.00 97.75 105 GLY A N 1
ATOM 781 C CA . GLY A 1 105 ? -48.299 -4.497 80.295 1.00 97.75 105 GLY A CA 1
ATOM 782 C C . GLY A 1 105 ? -47.307 -3.398 79.916 1.00 97.75 105 GLY A C 1
ATOM 783 O O . GLY A 1 105 ? -47.012 -3.238 78.736 1.00 97.75 105 GLY A O 1
ATOM 784 N N . GLU A 1 106 ? -46.746 -2.692 80.899 1.00 98.00 106 GLU A N 1
ATOM 785 C CA . GLU A 1 106 ? -45.723 -1.658 80.689 1.00 98.00 106 GLU A CA 1
ATOM 786 C C . GLU A 1 106 ? -44.460 -2.224 80.016 1.00 98.00 106 GLU A C 1
ATOM 788 O O . GLU A 1 106 ? -43.922 -1.607 79.095 1.00 98.00 106 GLU A O 1
ATOM 793 N N . GLU A 1 107 ? -44.013 -3.418 80.420 1.00 98.19 107 GLU A N 1
ATOM 794 C CA . GLU A 1 107 ? -42.874 -4.113 79.803 1.00 98.19 107 GLU A CA 1
ATOM 795 C C . GLU A 1 107 ? -43.147 -4.443 78.321 1.00 98.19 107 GLU A C 1
ATOM 797 O O . GLU A 1 107 ? -42.327 -4.127 77.457 1.00 98.19 107 GLU A O 1
ATOM 802 N N . LEU A 1 108 ? -44.327 -4.985 77.991 1.00 97.75 108 LEU A N 1
ATOM 803 C CA . LEU A 1 108 ? -44.719 -5.278 76.605 1.00 97.75 108 LEU A CA 1
ATOM 804 C C . LEU A 1 108 ? -44.907 -4.016 75.752 1.00 97.75 108 LEU A C 1
ATOM 806 O O . LEU A 1 108 ? -44.608 -4.030 74.556 1.00 97.75 108 LEU A O 1
ATOM 810 N N . GLU A 1 109 ? -45.416 -2.927 76.329 1.00 98.12 109 GLU A N 1
ATOM 811 C CA . GLU A 1 109 ? -45.525 -1.645 75.628 1.00 98.12 109 GLU A CA 1
ATOM 812 C C . GLU A 1 109 ? -44.145 -1.064 75.313 1.00 98.12 109 GLU A C 1
ATOM 814 O O . GLU A 1 109 ? -43.925 -0.617 74.186 1.00 98.12 109 GLU A O 1
ATOM 819 N N . ALA A 1 110 ? -43.200 -1.152 76.252 1.00 98.00 110 ALA A N 1
ATOM 820 C CA . ALA A 1 110 ? -41.817 -0.749 76.023 1.00 98.00 110 ALA A CA 1
ATOM 821 C C . ALA A 1 110 ? -41.142 -1.600 74.931 1.00 98.00 110 ALA A C 1
ATOM 823 O O . ALA A 1 110 ? -40.487 -1.052 74.042 1.00 98.00 110 ALA A O 1
ATOM 824 N N . GLU A 1 111 ? -41.337 -2.924 74.942 1.00 98.38 111 GLU A N 1
ATOM 825 C CA . GLU A 1 111 ? -40.836 -3.819 73.889 1.00 98.38 111 GLU A CA 1
ATOM 826 C C . GLU A 1 111 ? -41.453 -3.504 72.521 1.00 98.38 111 GLU A C 1
ATOM 828 O O . GLU A 1 111 ? -40.740 -3.426 71.517 1.00 98.38 111 GLU A O 1
ATOM 833 N N . ARG A 1 112 ? -42.771 -3.279 72.462 1.00 98.38 112 ARG A N 1
ATOM 834 C CA . ARG A 1 112 ? -43.471 -2.883 71.232 1.00 98.38 112 ARG A CA 1
ATOM 835 C C . ARG A 1 112 ? -42.898 -1.584 70.675 1.00 98.38 112 ARG A C 1
ATOM 837 O O . ARG A 1 112 ? -42.641 -1.503 69.474 1.00 98.38 112 ARG A O 1
ATOM 844 N N . ASP A 1 113 ? -42.716 -0.577 71.521 1.00 98.44 113 ASP A N 1
ATOM 845 C CA . ASP A 1 113 ? -42.230 0.733 71.096 1.00 98.44 113 ASP A CA 1
ATOM 846 C C . ASP A 1 113 ? -40.775 0.652 70.607 1.00 98.44 113 ASP A C 1
ATOM 848 O O . ASP A 1 113 ? -40.440 1.251 69.581 1.00 98.44 113 ASP A O 1
ATOM 852 N N . GLN A 1 114 ? -39.941 -0.174 71.250 1.00 98.38 114 GLN A N 1
ATOM 853 C CA . GLN A 1 114 ? -38.586 -0.467 70.780 1.00 98.38 114 GLN A CA 1
ATOM 854 C C . GLN A 1 114 ? -38.594 -1.168 69.414 1.00 98.38 114 GLN A C 1
ATOM 856 O O . GLN A 1 114 ? -37.896 -0.736 68.497 1.00 98.38 114 GLN A O 1
ATOM 861 N N . LEU A 1 115 ? -39.423 -2.201 69.233 1.00 98.31 115 LEU A N 1
ATOM 862 C CA . LEU A 1 115 ? -39.536 -2.909 67.953 1.00 98.31 115 LEU A CA 1
ATOM 863 C C . LEU A 1 115 ? -40.034 -1.993 66.828 1.00 98.31 115 LEU A C 1
ATOM 865 O O . LEU A 1 115 ? -39.561 -2.095 65.697 1.00 98.31 115 LEU A O 1
ATOM 869 N N . LEU A 1 116 ? -40.964 -1.076 67.112 1.00 98.50 116 LEU A N 1
ATOM 870 C CA . LEU A 1 116 ? -41.418 -0.083 66.135 1.00 98.50 116 LEU A CA 1
ATOM 871 C C . LEU A 1 116 ? -40.298 0.893 65.748 1.00 98.50 116 LEU A C 1
ATOM 873 O O . LEU A 1 116 ? -40.160 1.218 64.564 1.00 98.50 116 LEU A O 1
ATOM 877 N N . ALA A 1 117 ? -39.475 1.324 66.708 1.00 98.38 117 ALA A N 1
ATOM 878 C CA . ALA A 1 117 ? -38.306 2.160 66.442 1.00 98.38 117 ALA A CA 1
ATOM 879 C C . ALA A 1 117 ? -37.250 1.425 65.593 1.00 98.38 117 ALA A C 1
ATOM 881 O O . ALA A 1 117 ? -36.705 1.996 64.638 1.00 98.38 117 ALA A O 1
ATOM 882 N N . ASP A 1 118 ? -37.013 0.144 65.876 1.00 98.44 118 ASP A N 1
ATOM 883 C CA . ASP A 1 118 ? -36.090 -0.698 65.111 1.00 98.44 118 ASP A CA 1
ATOM 884 C C . ASP A 1 118 ? -36.601 -0.927 63.681 1.00 98.44 118 ASP A C 1
ATOM 886 O O . ASP A 1 118 ? -35.843 -0.774 62.721 1.00 98.44 118 ASP A O 1
ATOM 890 N N . ILE A 1 119 ? -37.900 -1.202 63.502 1.00 98.56 119 ILE A N 1
ATOM 891 C CA . ILE A 1 119 ? -38.527 -1.340 62.178 1.00 98.56 119 ILE A CA 1
ATOM 892 C C . ILE A 1 119 ? -38.389 -0.046 61.371 1.00 98.56 119 ILE A C 1
ATOM 894 O O . ILE A 1 119 ? -38.044 -0.103 60.188 1.00 98.56 119 ILE A O 1
ATOM 898 N N . ALA A 1 120 ? -38.630 1.120 61.977 1.00 98.38 120 ALA A N 1
ATOM 899 C CA . ALA A 1 120 ? -38.476 2.406 61.298 1.00 98.38 120 ALA A CA 1
ATOM 900 C C . ALA A 1 120 ? -37.020 2.648 60.857 1.00 98.38 120 ALA A C 1
ATOM 902 O O . ALA A 1 120 ? -36.764 3.090 59.730 1.00 98.38 120 ALA A O 1
ATOM 903 N N . THR A 1 121 ? -36.063 2.291 61.717 1.00 98.44 121 THR A N 1
ATOM 904 C CA . THR A 1 121 ? -34.627 2.398 61.431 1.00 98.44 121 THR A CA 1
ATOM 905 C C . THR A 1 121 ? -34.213 1.468 60.291 1.00 98.44 121 THR A C 1
ATOM 907 O O . THR A 1 121 ? -33.630 1.927 59.309 1.00 98.44 121 THR A O 1
ATOM 910 N N . LEU A 1 122 ? -34.573 0.184 60.364 1.00 98.38 122 LEU A N 1
ATOM 911 C CA . LEU A 1 122 ? -34.261 -0.811 59.332 1.00 98.38 122 LEU A CA 1
ATOM 912 C C . LEU A 1 122 ? -34.937 -0.494 57.995 1.00 98.38 122 LEU A C 1
ATOM 914 O O . LEU A 1 122 ? -34.341 -0.696 56.941 1.00 98.38 122 LEU A O 1
ATOM 918 N N . THR A 1 123 ? -36.157 0.044 58.022 1.00 98.44 123 THR A N 1
ATOM 919 C CA . THR A 1 123 ? -36.859 0.499 56.812 1.00 98.44 123 THR A CA 1
ATOM 920 C C . THR A 1 123 ? -36.084 1.628 56.137 1.00 98.44 123 THR A C 1
ATOM 922 O O . THR A 1 123 ? -35.836 1.569 54.936 1.00 98.44 123 THR A O 1
ATOM 925 N N . THR A 1 124 ? -35.623 2.608 56.918 1.00 98.44 124 THR A N 1
ATOM 926 C CA . THR A 1 124 ? -34.815 3.723 56.404 1.00 98.44 124 THR A CA 1
ATOM 927 C C . THR A 1 124 ? -33.482 3.236 55.831 1.00 98.44 124 THR A C 1
ATOM 929 O O . THR A 1 124 ? -33.088 3.665 54.748 1.00 98.44 124 THR A O 1
ATOM 932 N N . GLN A 1 125 ? -32.800 2.318 56.522 1.00 98.44 125 GLN A N 1
ATOM 933 C CA . GLN A 1 125 ? -31.538 1.735 56.054 1.00 98.44 125 GLN A CA 1
ATOM 934 C C . GLN A 1 125 ? -31.727 0.954 54.752 1.00 98.44 125 GLN A C 1
ATOM 936 O O . GLN A 1 125 ? -31.009 1.199 53.787 1.00 98.44 125 GLN A O 1
ATOM 941 N N . ARG A 1 126 ? -32.742 0.084 54.684 1.00 98.44 126 ARG A N 1
ATOM 942 C CA . ARG A 1 126 ? -33.094 -0.654 53.465 1.00 98.44 126 ARG A CA 1
ATOM 943 C C . ARG A 1 126 ? -33.344 0.297 52.297 1.00 98.44 126 ARG A C 1
ATOM 945 O O . ARG A 1 126 ? -32.839 0.060 51.204 1.00 98.44 126 ARG A O 1
ATOM 952 N N . ASP A 1 127 ? -34.110 1.364 52.514 1.00 98.50 127 ASP A N 1
ATOM 953 C CA . ASP A 1 127 ? -34.445 2.313 51.450 1.00 98.50 127 ASP A CA 1
ATOM 954 C C . ASP A 1 127 ? -33.198 3.074 50.961 1.00 98.50 127 ASP A C 1
ATOM 956 O O . ASP A 1 127 ? -33.026 3.272 49.757 1.00 98.50 127 ASP A O 1
ATOM 960 N N . GLN A 1 128 ? -32.278 3.428 51.866 1.00 98.50 128 GLN A N 1
ATOM 961 C CA . GLN A 1 128 ? -30.987 4.038 51.519 1.00 98.50 128 GLN A CA 1
ATOM 962 C C . GLN A 1 128 ? -30.070 3.080 50.745 1.00 98.50 128 GLN A C 1
ATOM 964 O O . GLN A 1 128 ? -29.461 3.469 49.741 1.00 98.50 128 GLN A O 1
ATOM 969 N N . GLU A 1 129 ? -29.974 1.824 51.178 1.00 98.06 129 GLU A N 1
ATOM 970 C CA . GLU A 1 129 ? -29.194 0.793 50.492 1.00 98.06 129 GLU A CA 1
ATOM 971 C C . GLU A 1 129 ? -29.766 0.501 49.105 1.00 98.06 129 GLU A C 1
ATOM 973 O O . GLU A 1 129 ? -29.014 0.405 48.134 1.00 98.06 129 GLU A O 1
ATOM 978 N N . GLN A 1 130 ? -31.092 0.431 48.978 1.00 98.44 130 GLN A N 1
ATOM 979 C CA . GLN A 1 130 ? -31.760 0.202 47.704 1.00 98.44 130 GLN A CA 1
ATOM 980 C C . GLN A 1 130 ? -31.583 1.381 46.739 1.00 98.44 130 GLN A C 1
ATOM 982 O O . GLN A 1 130 ? -31.329 1.159 45.551 1.00 98.44 130 GLN A O 1
ATOM 987 N N . ALA A 1 131 ? -31.644 2.622 47.232 1.00 98.38 131 ALA A N 1
ATOM 988 C CA . ALA A 1 131 ? -31.321 3.804 46.436 1.00 98.38 131 ALA A CA 1
ATOM 989 C C . ALA A 1 131 ? -29.866 3.755 45.940 1.00 98.38 131 ALA A C 1
ATOM 991 O O . ALA A 1 131 ? -29.615 3.873 44.739 1.00 98.38 131 ALA A O 1
ATOM 992 N N . THR A 1 132 ? -28.920 3.458 46.836 1.00 98.38 132 THR A N 1
ATOM 993 C CA . THR A 1 132 ? -27.496 3.324 46.491 1.00 98.38 132 THR A CA 1
ATOM 994 C C . THR A 1 132 ? -27.269 2.207 45.469 1.00 98.38 132 THR A C 1
ATOM 996 O O . THR A 1 132 ? -26.535 2.387 44.498 1.00 98.38 132 THR A O 1
ATOM 999 N N . ALA A 1 133 ? -27.912 1.050 45.637 1.00 98.25 133 ALA A N 1
ATOM 1000 C CA . ALA A 1 133 ? -27.814 -0.065 44.700 1.00 98.25 133 ALA A CA 1
ATOM 1001 C C . ALA A 1 133 ? -28.348 0.311 43.308 1.00 98.25 133 ALA A C 1
ATOM 1003 O O . ALA A 1 133 ? -27.721 -0.027 42.302 1.00 98.25 133 ALA A O 1
ATOM 1004 N N . SER A 1 134 ? -29.457 1.053 43.243 1.00 98.19 134 SER A N 1
ATOM 1005 C CA . SER A 1 134 ? -30.016 1.559 41.985 1.00 98.19 134 SER A CA 1
ATOM 1006 C C . SER A 1 134 ? -29.065 2.535 41.284 1.00 98.19 134 SER A C 1
ATOM 1008 O O . SER A 1 134 ? -28.858 2.429 40.075 1.00 98.19 134 SER A O 1
ATOM 1010 N N . GLU A 1 135 ? -28.442 3.456 42.024 1.00 98.50 135 GLU A N 1
ATOM 1011 C CA . GLU A 1 135 ? -27.442 4.383 41.478 1.00 98.50 135 GLU A CA 1
ATOM 1012 C C . GLU A 1 135 ? -26.216 3.641 40.936 1.00 98.50 135 GLU A C 1
ATOM 1014 O O . GLU A 1 135 ? -25.757 3.909 39.823 1.00 98.50 135 GLU A O 1
ATOM 1019 N N . ARG A 1 136 ? -25.701 2.656 41.683 1.00 98.44 136 ARG A N 1
ATOM 1020 C CA . ARG A 1 136 ? -24.562 1.839 41.239 1.00 98.44 136 ARG A CA 1
ATOM 1021 C C . ARG A 1 136 ? -24.907 0.992 40.022 1.00 98.44 136 ARG A C 1
ATOM 1023 O O . ARG A 1 136 ? -24.076 0.885 39.124 1.00 98.44 136 ARG A O 1
ATOM 1030 N N . ALA A 1 137 ? -26.114 0.435 39.953 1.00 98.44 137 ALA A N 1
ATOM 1031 C CA . ALA A 1 137 ? -26.575 -0.295 38.778 1.00 98.44 137 ALA A CA 1
ATOM 1032 C C . ALA A 1 137 ? -26.629 0.613 37.538 1.00 98.44 137 ALA A C 1
ATOM 1034 O O . ALA A 1 137 ? -26.153 0.214 36.475 1.00 98.44 137 ALA A O 1
ATOM 1035 N N . ALA A 1 138 ? -27.138 1.842 37.674 1.00 98.44 138 ALA A N 1
ATOM 1036 C CA . ALA A 1 138 ? -27.159 2.819 36.586 1.00 98.44 138 ALA A CA 1
ATOM 1037 C C . ALA A 1 138 ? -25.742 3.213 36.129 1.00 98.44 138 ALA A C 1
ATOM 1039 O O . ALA A 1 138 ? -25.474 3.249 34.926 1.00 98.44 138 ALA A O 1
ATOM 1040 N N . GLU A 1 139 ? -24.812 3.435 37.064 1.00 98.56 139 GLU A N 1
ATOM 1041 C CA . GLU A 1 139 ? -23.419 3.754 36.726 1.00 98.56 139 GLU A CA 1
ATOM 1042 C C . GLU A 1 139 ? -22.711 2.577 36.042 1.00 98.56 139 GLU A C 1
ATOM 1044 O O . GLU A 1 139 ? -22.010 2.778 35.054 1.00 98.56 139 GLU A O 1
ATOM 1049 N N . ILE A 1 140 ? -22.936 1.337 36.497 1.00 98.50 140 ILE A N 1
ATOM 1050 C CA . ILE A 1 140 ? -22.400 0.136 35.837 1.00 98.50 140 ILE A CA 1
ATOM 1051 C C . ILE A 1 140 ? -22.901 0.052 34.391 1.00 98.50 140 ILE A C 1
ATOM 1053 O O . ILE A 1 140 ? -22.102 -0.192 33.492 1.00 98.50 140 ILE A O 1
ATOM 1057 N N . GLN A 1 141 ? -24.193 0.289 34.142 1.00 98.62 141 GLN A N 1
ATOM 1058 C CA . GLN A 1 141 ? -24.739 0.287 32.779 1.00 98.62 141 GLN A CA 1
ATOM 1059 C C . GLN A 1 141 ? -24.100 1.373 31.903 1.00 98.62 141 GLN A C 1
ATOM 1061 O O . GLN A 1 141 ? -23.759 1.107 30.749 1.00 98.62 141 GLN A O 1
ATOM 1066 N N . ARG A 1 142 ? -23.872 2.573 32.454 1.00 98.62 142 ARG A N 1
ATOM 1067 C CA . ARG A 1 142 ? -23.172 3.653 31.747 1.00 98.62 142 ARG A CA 1
ATOM 1068 C C . ARG A 1 142 ? -21.737 3.259 31.393 1.00 98.62 142 ARG A C 1
ATOM 1070 O O . ARG A 1 142 ? -21.351 3.361 30.232 1.00 98.62 142 ARG A O 1
ATOM 1077 N N . LEU A 1 143 ? -20.977 2.754 32.365 1.00 98.56 143 LEU A N 1
ATOM 1078 C CA . LEU A 1 143 ? -19.589 2.332 32.166 1.00 98.56 143 LEU A CA 1
ATOM 1079 C C . LEU A 1 143 ? -19.476 1.170 31.174 1.00 98.56 143 LEU A C 1
ATOM 1081 O O . LEU A 1 143 ? -18.563 1.161 30.355 1.00 98.56 143 LEU A O 1
ATOM 1085 N N . LEU A 1 144 ? -20.407 0.212 31.195 1.00 98.62 144 LEU A N 1
ATOM 1086 C CA . LEU A 1 144 ? -20.447 -0.867 30.204 1.00 98.62 144 LEU A CA 1
ATOM 1087 C C . LEU A 1 144 ? -20.684 -0.328 28.788 1.00 98.62 144 LEU A C 1
ATOM 1089 O O . LEU A 1 144 ? -20.007 -0.759 27.855 1.00 98.62 144 LEU A O 1
ATOM 1093 N N . ALA A 1 145 ? -21.594 0.637 28.626 1.00 98.44 145 ALA A N 1
ATOM 1094 C CA . ALA A 1 145 ? -21.832 1.281 27.336 1.00 98.44 145 ALA A CA 1
ATOM 1095 C C . ALA A 1 145 ? -20.610 2.080 26.848 1.00 98.44 145 ALA A C 1
ATOM 1097 O O . ALA A 1 145 ? -20.312 2.080 25.653 1.00 98.44 145 ALA A O 1
ATOM 1098 N N . ASP A 1 146 ? -19.888 2.737 27.758 1.00 98.56 146 ASP A N 1
ATOM 1099 C CA . ASP A 1 146 ? -18.657 3.462 27.437 1.00 98.56 146 ASP A CA 1
ATOM 1100 C C . ASP A 1 146 ? -17.530 2.510 27.021 1.00 98.56 146 ASP A C 1
ATOM 1102 O O . ASP A 1 146 ? -16.924 2.714 25.969 1.00 98.56 146 ASP A O 1
ATOM 1106 N N . VAL A 1 147 ? -17.314 1.425 27.772 1.00 98.56 147 VAL A N 1
ATOM 1107 C CA . VAL A 1 147 ? -16.321 0.389 27.441 1.00 98.56 147 VAL A CA 1
ATOM 1108 C C . VAL A 1 147 ? -16.621 -0.256 26.090 1.00 98.56 147 VAL A C 1
ATOM 1110 O O . VAL A 1 147 ? -15.700 -0.480 25.306 1.00 98.56 147 VAL A O 1
ATOM 1113 N N . GLU A 1 148 ? -17.886 -0.548 25.783 1.00 98.38 148 GLU A N 1
ATOM 1114 C CA . GLU A 1 148 ? -18.252 -1.127 24.488 1.00 98.38 148 GLU A CA 1
ATOM 1115 C C . GLU A 1 148 ? -17.996 -0.146 23.338 1.00 98.38 148 GLU A C 1
ATOM 1117 O O . GLU A 1 148 ? -17.438 -0.520 22.304 1.00 98.38 148 GLU A O 1
ATOM 1122 N N . ARG A 1 149 ? -18.315 1.139 23.533 1.00 98.38 149 ARG A N 1
ATOM 1123 C CA . ARG A 1 149 ? -18.018 2.187 22.550 1.00 98.38 149 ARG A CA 1
ATOM 1124 C C . ARG A 1 149 ? -16.517 2.317 22.311 1.00 98.38 149 ARG A C 1
ATOM 1126 O O . ARG A 1 149 ? -16.087 2.371 21.161 1.00 98.38 149 ARG A O 1
ATOM 1133 N N . GLU A 1 150 ? -15.718 2.337 23.373 1.00 98.12 150 GLU A N 1
ATOM 1134 C CA . GLU A 1 150 ? -14.259 2.391 23.271 1.00 98.12 150 GLU A CA 1
ATOM 1135 C C . GLU A 1 150 ? -13.687 1.152 22.585 1.00 98.12 150 GLU A C 1
ATOM 1137 O O . GLU A 1 150 ? -12.834 1.286 21.709 1.00 98.12 150 GLU A O 1
ATOM 1142 N N . ARG A 1 151 ? -14.184 -0.047 22.906 1.00 98.31 151 ARG A N 1
ATOM 1143 C CA . ARG A 1 151 ? -13.788 -1.289 22.225 1.00 98.31 151 ARG A CA 1
ATOM 1144 C C . ARG A 1 151 ? -14.121 -1.253 20.741 1.00 98.31 151 ARG A C 1
ATOM 1146 O O . ARG A 1 151 ? -13.276 -1.634 19.934 1.00 98.31 151 ARG A O 1
ATOM 1153 N N . SER A 1 152 ? -15.300 -0.758 20.370 1.00 98.12 152 SER A N 1
ATOM 1154 C CA . SER A 1 152 ? -15.681 -0.591 18.966 1.00 98.12 152 SER A CA 1
ATOM 1155 C C . SER A 1 152 ? -14.767 0.400 18.242 1.00 98.12 152 SER A C 1
ATOM 1157 O O . SER A 1 152 ? -14.353 0.125 17.116 1.00 98.12 152 SER A O 1
ATOM 1159 N N . LEU A 1 153 ? -14.431 1.534 18.867 1.00 98.38 153 LEU A N 1
ATOM 1160 C CA . LEU A 1 153 ? -13.521 2.53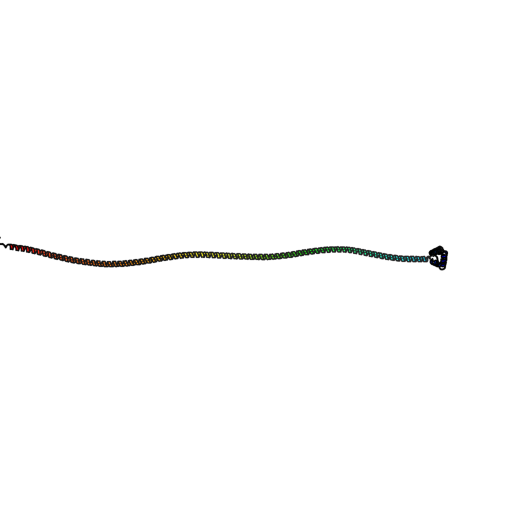0 18.290 1.00 98.38 153 LEU A CA 1
ATOM 1161 C C . LEU A 1 153 ? -12.093 1.989 18.166 1.00 98.38 153 LEU A C 1
ATOM 1163 O O . LEU A 1 153 ? -11.458 2.167 17.130 1.00 98.38 153 LEU A O 1
ATOM 1167 N N . ALA A 1 154 ? -11.602 1.286 19.188 1.00 98.19 154 ALA A N 1
ATOM 1168 C CA . ALA A 1 154 ? -10.295 0.644 19.169 1.00 98.19 154 ALA A CA 1
ATOM 1169 C C . ALA A 1 154 ? -10.226 -0.458 18.101 1.00 98.19 154 ALA A C 1
ATOM 1171 O O . ALA A 1 154 ? -9.246 -0.531 17.365 1.00 98.19 154 ALA A O 1
ATOM 1172 N N . GLY A 1 155 ? -11.275 -1.276 17.971 1.00 98.12 155 GLY A N 1
ATOM 1173 C CA . GLY A 1 155 ? -11.388 -2.292 16.926 1.00 98.12 155 GLY A CA 1
ATOM 1174 C C . GLY A 1 155 ? -11.379 -1.683 15.522 1.00 98.12 155 GLY A C 1
ATOM 1175 O O . GLY A 1 155 ? -10.618 -2.133 14.668 1.00 98.12 155 GLY A O 1
ATOM 1176 N N . ALA A 1 156 ? -12.149 -0.613 15.297 1.00 98.06 156 ALA A N 1
ATOM 1177 C CA . ALA A 1 156 ? -12.138 0.119 14.029 1.00 98.06 156 ALA A CA 1
ATOM 1178 C C . ALA A 1 156 ? -10.749 0.707 13.723 1.00 98.06 156 ALA A C 1
ATOM 1180 O O . ALA A 1 156 ? -10.212 0.485 12.640 1.00 98.06 156 ALA A O 1
ATOM 1181 N N . ALA A 1 157 ? -10.116 1.357 14.704 1.00 98.00 157 ALA A N 1
ATOM 1182 C CA . ALA A 1 157 ? -8.774 1.914 14.557 1.00 98.00 157 ALA A CA 1
ATOM 1183 C C . ALA A 1 157 ? -7.714 0.837 14.259 1.00 98.00 157 ALA A C 1
ATOM 1185 O O . ALA A 1 157 ? -6.802 1.073 13.467 1.00 98.00 157 ALA A O 1
ATOM 1186 N N . GLN A 1 158 ? -7.829 -0.356 14.852 1.00 98.44 158 GLN A N 1
ATOM 1187 C CA . GLN A 1 158 ? -6.942 -1.486 14.559 1.00 98.44 158 GLN A CA 1
ATOM 1188 C C . GLN A 1 158 ? -7.111 -1.995 13.122 1.00 98.44 158 GLN A C 1
ATOM 1190 O O . GLN A 1 158 ? -6.111 -2.255 12.450 1.00 98.44 158 GLN A O 1
ATOM 1195 N N . VAL A 1 159 ? -8.350 -2.107 12.633 1.00 98.56 159 VAL A N 1
ATOM 1196 C CA . VAL A 1 159 ? -8.633 -2.506 11.243 1.00 98.56 159 VAL A CA 1
ATOM 1197 C C . VAL A 1 159 ? -8.104 -1.461 10.260 1.00 98.56 159 VAL A C 1
ATOM 1199 O O . VAL A 1 159 ? -7.423 -1.820 9.298 1.00 98.56 159 VAL A O 1
ATOM 1202 N N . ASP A 1 160 ? -8.337 -0.175 10.524 1.00 98.31 160 ASP A N 1
ATOM 1203 C CA . ASP A 1 160 ? -7.838 0.918 9.687 1.00 98.31 160 ASP A CA 1
ATOM 1204 C C . ASP A 1 160 ? -6.307 0.961 9.657 1.00 98.31 160 ASP A C 1
ATOM 1206 O O . ASP A 1 160 ? -5.712 1.117 8.587 1.00 98.31 160 ASP A O 1
ATOM 1210 N N . ALA A 1 161 ? -5.653 0.750 10.804 1.00 98.38 161 ALA A N 1
ATOM 1211 C CA . ALA A 1 161 ? -4.199 0.668 10.895 1.00 98.38 161 ALA A CA 1
ATOM 1212 C C . ALA A 1 161 ? -3.640 -0.531 10.112 1.00 98.38 161 ALA A C 1
ATOM 1214 O O . ALA A 1 161 ? -2.659 -0.385 9.379 1.00 98.38 161 ALA A O 1
ATOM 1215 N N . ALA A 1 162 ? -4.275 -1.704 10.209 1.00 98.50 162 ALA A N 1
ATOM 1216 C CA . ALA A 1 162 ? -3.887 -2.882 9.436 1.00 98.50 162 ALA A CA 1
ATOM 1217 C C . ALA A 1 162 ? -4.064 -2.654 7.924 1.00 98.50 162 ALA A C 1
ATOM 1219 O O . ALA A 1 162 ? -3.170 -2.977 7.140 1.00 98.50 162 ALA A O 1
ATOM 1220 N N . ALA A 1 163 ? -5.172 -2.031 7.511 1.00 98.44 163 ALA A N 1
ATOM 1221 C CA . ALA A 1 163 ? -5.422 -1.681 6.117 1.00 98.44 163 ALA A CA 1
ATOM 1222 C C . ALA A 1 163 ? -4.419 -0.640 5.592 1.00 98.44 163 ALA A C 1
ATOM 1224 O O . ALA A 1 163 ? -3.937 -0.758 4.466 1.00 98.44 163 ALA A O 1
ATOM 1225 N N . ALA A 1 164 ? -4.072 0.369 6.397 1.00 98.25 164 ALA A N 1
ATOM 1226 C CA . ALA A 1 164 ? -3.054 1.358 6.051 1.00 98.25 164 ALA A CA 1
ATOM 1227 C C . ALA A 1 164 ? -1.670 0.715 5.885 1.00 98.25 164 ALA A C 1
ATOM 1229 O O . ALA A 1 164 ? -0.982 1.014 4.909 1.00 98.25 164 ALA A O 1
ATOM 1230 N N . LYS A 1 165 ? -1.297 -0.211 6.777 1.00 98.44 165 LYS A N 1
ATOM 1231 C CA . LYS A 1 165 ? -0.042 -0.964 6.677 1.00 98.44 165 LYS A CA 1
ATOM 1232 C C . LYS A 1 165 ? 0.014 -1.813 5.405 1.00 98.44 165 LYS A C 1
ATOM 1234 O O . LYS A 1 165 ? 0.982 -1.703 4.665 1.00 98.44 165 LYS A O 1
ATOM 1239 N N . LEU A 1 166 ? -1.041 -2.572 5.097 1.00 98.56 166 LEU A N 1
ATOM 1240 C CA . LEU A 1 166 ? -1.097 -3.382 3.874 1.00 98.56 166 LEU A CA 1
ATOM 1241 C C . LEU A 1 166 ? -0.965 -2.522 2.606 1.00 98.56 166 LEU A C 1
ATOM 1243 O O . LEU A 1 166 ? -0.247 -2.888 1.677 1.00 98.56 166 LEU A O 1
ATOM 1247 N N . ARG A 1 167 ? -1.628 -1.356 2.568 1.00 98.62 167 ARG A N 1
ATOM 1248 C CA . ARG A 1 167 ? -1.470 -0.402 1.459 1.00 98.62 167 ARG A CA 1
ATOM 1249 C C . ARG A 1 167 ? -0.030 0.097 1.354 1.00 98.62 167 ARG A C 1
ATOM 1251 O O . ARG A 1 167 ? 0.503 0.107 0.249 1.00 98.62 167 ARG A O 1
ATOM 1258 N N . ALA A 1 168 ? 0.599 0.471 2.468 1.00 98.44 168 ALA A N 1
ATOM 1259 C CA . ALA A 1 168 ? 1.990 0.917 2.480 1.00 98.44 168 ALA A CA 1
ATOM 1260 C C . ALA A 1 168 ? 2.946 -0.175 1.972 1.00 98.44 168 ALA A C 1
ATOM 1262 O O . ALA A 1 168 ? 3.764 0.101 1.098 1.00 98.44 168 ALA A O 1
ATOM 1263 N N . ASP A 1 169 ? 2.789 -1.416 2.439 1.00 98.50 169 ASP A N 1
ATOM 1264 C CA . ASP A 1 169 ? 3.606 -2.553 2.002 1.00 98.50 169 ASP A CA 1
ATOM 1265 C C . ASP A 1 169 ? 3.452 -2.785 0.484 1.00 98.50 169 ASP A C 1
ATOM 1267 O O . ASP A 1 169 ? 4.445 -2.858 -0.240 1.00 98.50 169 ASP A O 1
ATOM 1271 N N . SER A 1 170 ? 2.216 -2.759 -0.035 1.00 98.44 170 SER A N 1
ATOM 1272 C CA . SER A 1 170 ? 1.964 -2.880 -1.482 1.00 98.44 170 SER A CA 1
ATOM 1273 C C . SER A 1 170 ? 2.579 -1.738 -2.307 1.00 98.44 170 SER A C 1
ATOM 1275 O O . SER A 1 170 ? 3.065 -1.951 -3.418 1.00 98.44 170 SER A O 1
ATOM 1277 N N . GLN A 1 171 ? 2.595 -0.513 -1.769 1.00 98.38 171 GLN A N 1
ATOM 1278 C CA . GLN A 1 171 ? 3.214 0.636 -2.430 1.00 98.38 171 GLN A CA 1
ATOM 1279 C C . GLN A 1 171 ? 4.738 0.501 -2.463 1.00 98.38 171 GLN A C 1
ATOM 1281 O O . GLN A 1 171 ? 5.354 0.855 -3.467 1.00 98.38 171 GLN A O 1
ATOM 1286 N N . VAL A 1 172 ? 5.347 -0.032 -1.401 1.00 98.56 172 VAL A N 1
ATOM 1287 C CA . VAL A 1 172 ? 6.787 -0.314 -1.353 1.00 98.56 172 VAL A CA 1
ATOM 1288 C C . VAL A 1 172 ? 7.170 -1.361 -2.399 1.00 98.56 172 VAL A C 1
ATOM 1290 O O . VAL A 1 172 ? 8.134 -1.146 -3.134 1.00 98.56 172 VAL A O 1
ATOM 1293 N N . GLU A 1 173 ? 6.401 -2.445 -2.527 1.00 98.44 173 GLU A N 1
ATOM 1294 C CA . GLU A 1 173 ? 6.616 -3.459 -3.569 1.00 98.44 173 GLU A CA 1
ATOM 1295 C C . GLU A 1 173 ? 6.487 -2.864 -4.978 1.00 98.44 173 GLU A C 1
ATOM 1297 O O . GLU A 1 173 ? 7.361 -3.070 -5.822 1.00 98.44 173 GLU A O 1
ATOM 1302 N N . HIS A 1 174 ? 5.454 -2.051 -5.221 1.00 98.44 174 HIS A N 1
ATOM 1303 C CA . HIS A 1 174 ? 5.265 -1.400 -6.517 1.00 98.44 174 HIS A CA 1
ATOM 1304 C C . HIS A 1 174 ? 6.407 -0.428 -6.859 1.00 98.44 174 HIS A C 1
ATOM 1306 O O . HIS A 1 174 ? 6.892 -0.404 -7.991 1.00 98.44 174 HIS A O 1
ATO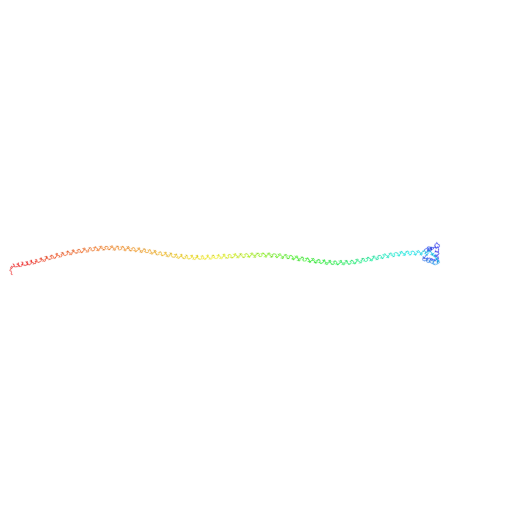M 1312 N N . LEU A 1 175 ? 6.885 0.351 -5.884 1.00 98.56 175 LEU A N 1
ATOM 1313 C CA . LEU A 1 175 ? 8.039 1.234 -6.068 1.00 98.56 175 LEU A CA 1
ATOM 1314 C C . LEU A 1 175 ? 9.327 0.447 -6.340 1.00 98.56 175 LEU A C 1
ATOM 1316 O O . LEU A 1 175 ? 10.135 0.881 -7.162 1.00 98.56 175 LEU A O 1
ATOM 1320 N N . ALA A 1 176 ? 9.518 -0.704 -5.691 1.00 98.56 176 ALA A N 1
ATOM 1321 C CA . ALA A 1 176 ? 10.652 -1.584 -5.957 1.00 98.56 176 ALA A CA 1
ATOM 1322 C C . ALA A 1 176 ? 10.607 -2.143 -7.390 1.00 98.56 176 ALA A C 1
ATOM 1324 O O . ALA A 1 176 ? 11.623 -2.124 -8.086 1.00 98.56 176 ALA A O 1
ATOM 1325 N N . GLU A 1 177 ? 9.430 -2.560 -7.864 1.00 98.50 177 GLU A N 1
ATOM 1326 C CA . GLU A 1 177 ? 9.238 -3.025 -9.240 1.00 98.50 177 GLU A CA 1
ATOM 1327 C C . GLU A 1 177 ? 9.504 -1.910 -10.263 1.00 98.50 177 GLU A C 1
ATOM 1329 O O . GLU A 1 177 ? 10.233 -2.114 -11.236 1.00 98.50 177 GLU A O 1
ATOM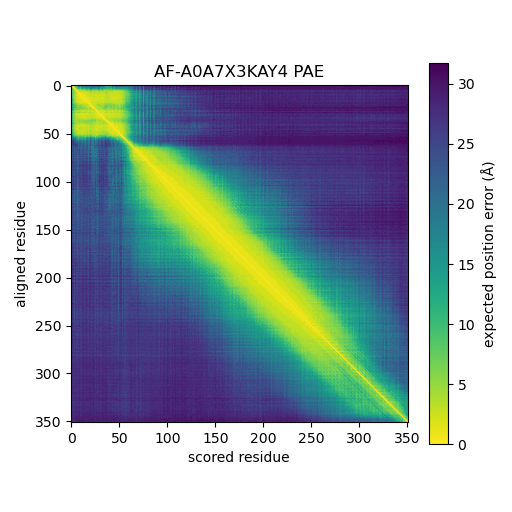 1334 N N . LEU A 1 178 ? 8.959 -0.710 -10.039 1.00 98.50 178 LEU A N 1
ATOM 1335 C CA . LEU A 1 178 ? 9.207 0.446 -10.903 1.00 98.50 178 LEU A CA 1
ATOM 1336 C C . LEU A 1 178 ? 10.694 0.800 -10.958 1.00 98.50 178 LEU A C 1
ATOM 1338 O O . LEU A 1 178 ? 11.212 1.084 -12.037 1.00 98.50 178 LEU A O 1
ATOM 1342 N N . ARG A 1 179 ? 11.398 0.738 -9.824 1.00 98.62 179 ARG A N 1
ATOM 1343 C CA . ARG A 1 179 ? 12.842 0.983 -9.771 1.00 98.62 179 ARG A CA 1
ATOM 1344 C C . ARG A 1 179 ? 13.621 -0.056 -10.576 1.00 98.62 179 ARG A C 1
ATOM 1346 O O . ARG A 1 179 ? 14.437 0.325 -11.406 1.00 98.62 179 ARG A O 1
ATOM 1353 N N . ALA A 1 180 ? 13.293 -1.340 -10.425 1.00 98.50 180 ALA A N 1
ATOM 1354 C CA . ALA A 1 180 ? 13.901 -2.407 -11.221 1.00 98.50 180 ALA A CA 1
ATOM 1355 C C . ALA A 1 180 ? 13.646 -2.227 -12.731 1.00 98.50 180 ALA A C 1
ATOM 1357 O O . ALA A 1 180 ? 14.543 -2.441 -13.548 1.00 98.50 180 ALA A O 1
ATOM 1358 N N . ARG A 1 181 ? 12.442 -1.780 -13.118 1.00 98.56 181 ARG A N 1
ATOM 1359 C CA . ARG A 1 181 ? 12.115 -1.451 -14.516 1.00 98.56 181 ARG A CA 1
ATOM 1360 C C . ARG A 1 181 ? 12.934 -0.267 -15.036 1.00 98.56 181 ARG A C 1
ATOM 1362 O O . ARG A 1 181 ? 13.418 -0.333 -16.162 1.00 98.56 181 ARG A O 1
ATOM 1369 N N . VAL A 1 182 ? 13.110 0.792 -14.243 1.00 98.56 182 VAL A N 1
ATOM 1370 C CA . VAL A 1 182 ? 13.949 1.950 -14.606 1.00 98.56 182 VAL A CA 1
ATOM 1371 C C . VAL A 1 182 ? 15.407 1.534 -14.794 1.00 98.56 182 VAL A C 1
ATOM 1373 O O . VAL A 1 182 ? 16.021 1.925 -15.788 1.00 98.56 182 VAL A O 1
ATOM 1376 N N . ASP A 1 183 ? 15.943 0.704 -13.901 1.00 98.62 183 ASP A N 1
ATOM 1377 C CA . ASP A 1 183 ? 17.316 0.202 -14.002 1.00 98.62 183 ASP A CA 1
ATOM 1378 C C . ASP A 1 183 ? 17.490 -0.659 -15.265 1.00 98.62 183 ASP A C 1
ATOM 1380 O O . ASP A 1 183 ? 18.421 -0.453 -16.047 1.00 98.62 183 ASP A O 1
ATOM 1384 N N . SER A 1 184 ? 16.540 -1.562 -15.537 1.00 98.56 184 SER A N 1
ATOM 1385 C CA . SER A 1 184 ? 16.541 -2.386 -16.752 1.00 98.56 184 SER A CA 1
ATOM 1386 C C . SER A 1 184 ? 16.436 -1.555 -18.033 1.00 98.56 184 SER A C 1
ATOM 1388 O O . SER A 1 184 ? 17.121 -1.855 -19.010 1.00 98.56 184 SER A O 1
ATOM 1390 N N . LEU A 1 185 ? 15.579 -0.531 -18.058 1.00 98.50 185 LEU A N 1
ATOM 1391 C CA . LEU A 1 185 ? 15.433 0.353 -19.217 1.00 98.50 185 LEU A CA 1
ATOM 1392 C C . LEU A 1 185 ? 16.686 1.200 -19.438 1.00 98.50 185 LEU A C 1
ATOM 1394 O O . LEU A 1 185 ? 17.085 1.401 -20.581 1.00 98.50 185 LEU A O 1
ATOM 1398 N N . SER A 1 186 ? 17.329 1.654 -18.364 1.00 98.56 186 SER A N 1
ATOM 1399 C CA . SER A 1 186 ? 18.585 2.406 -18.449 1.00 98.56 186 SER A CA 1
ATOM 1400 C C . SER A 1 186 ? 19.695 1.552 -19.065 1.00 98.56 186 SER A C 1
ATOM 1402 O O . SER A 1 186 ? 20.344 1.989 -20.012 1.00 98.56 186 SER A O 1
ATOM 1404 N N . LEU A 1 187 ? 19.832 0.295 -18.623 1.00 98.50 187 LEU A N 1
ATOM 1405 C CA . LEU A 1 187 ? 20.768 -0.664 -19.221 1.00 98.50 187 LEU A CA 1
ATOM 1406 C C . LEU A 1 187 ? 20.465 -0.933 -20.702 1.00 98.50 187 LEU A C 1
ATOM 1408 O O . LEU A 1 187 ? 21.385 -0.979 -21.517 1.00 98.50 187 LEU A O 1
ATOM 1412 N N . ALA A 1 188 ? 19.189 -1.086 -21.066 1.00 98.44 188 ALA A N 1
ATOM 1413 C CA . ALA A 1 188 ? 18.787 -1.284 -22.457 1.00 98.44 188 ALA A CA 1
ATOM 1414 C C . ALA A 1 188 ? 19.114 -0.062 -23.334 1.00 98.44 188 ALA A C 1
ATOM 1416 O O . ALA A 1 188 ? 19.606 -0.222 -24.449 1.00 98.44 188 ALA A O 1
ATOM 1417 N N . ILE A 1 189 ? 18.893 1.155 -22.825 1.00 98.56 189 ILE A N 1
ATOM 1418 C CA . ILE A 1 189 ? 19.236 2.403 -23.522 1.00 98.56 189 ILE A CA 1
ATOM 1419 C C . ILE A 1 189 ? 20.747 2.512 -23.739 1.00 98.56 189 ILE A C 1
ATOM 1421 O O . ILE A 1 189 ? 21.177 2.895 -24.827 1.00 98.56 189 ILE A O 1
ATOM 1425 N N . ASP A 1 190 ? 21.559 2.181 -22.737 1.00 98.44 190 ASP A N 1
ATOM 1426 C CA . ASP A 1 190 ? 23.015 2.229 -22.871 1.00 98.44 190 ASP A CA 1
ATOM 1427 C C . ASP A 1 190 ? 23.530 1.179 -23.864 1.00 98.44 190 ASP A C 1
ATOM 1429 O O . ASP A 1 190 ? 24.375 1.493 -24.706 1.00 98.44 190 ASP A O 1
ATOM 1433 N N . ALA A 1 191 ? 22.971 -0.036 -23.843 1.00 98.19 191 ALA A N 1
ATOM 1434 C CA . ALA A 1 191 ? 23.281 -1.070 -24.827 1.00 98.19 191 ALA A CA 1
ATOM 1435 C C . ALA A 1 191 ? 22.924 -0.629 -26.258 1.00 98.19 191 ALA A C 1
ATOM 1437 O O . ALA A 1 191 ? 23.747 -0.759 -27.166 1.00 98.19 191 ALA A O 1
ATOM 1438 N N . GLU A 1 192 ? 21.740 -0.040 -26.451 1.00 98.44 192 GLU A N 1
ATOM 1439 C CA . GLU A 1 192 ? 21.295 0.483 -27.747 1.00 98.44 192 GLU A CA 1
ATOM 1440 C C . GLU A 1 192 ? 22.192 1.628 -28.235 1.00 98.44 192 GLU A C 1
ATOM 1442 O O . GLU A 1 192 ? 22.565 1.681 -29.406 1.00 98.44 192 GLU A O 1
ATOM 1447 N N . ARG A 1 193 ? 22.617 2.530 -27.340 1.00 98.38 193 ARG A N 1
ATOM 1448 C CA . ARG A 1 193 ? 23.571 3.601 -27.676 1.00 98.38 193 ARG A CA 1
ATOM 1449 C C . ARG A 1 193 ? 24.897 3.036 -28.163 1.00 98.38 193 ARG A C 1
ATOM 1451 O O . ARG A 1 193 ? 25.411 3.496 -29.181 1.00 98.38 193 ARG A O 1
ATOM 1458 N N . VAL A 1 194 ? 25.443 2.037 -27.471 1.00 98.50 194 VAL A N 1
ATOM 1459 C CA . VAL A 1 194 ? 26.686 1.378 -27.892 1.00 98.50 194 VAL A CA 1
ATOM 1460 C C . VAL A 1 194 ? 26.498 0.712 -29.254 1.00 98.50 194 VAL A C 1
ATOM 1462 O O . VAL A 1 194 ? 27.284 0.985 -30.163 1.00 98.50 194 VAL A O 1
ATOM 1465 N N . ALA A 1 195 ? 25.441 -0.084 -29.435 1.00 98.00 195 ALA A N 1
ATOM 1466 C CA . ALA A 1 195 ? 25.143 -0.752 -30.703 1.00 98.00 195 ALA A CA 1
ATOM 1467 C C . ALA A 1 195 ? 25.007 0.248 -31.862 1.00 98.00 195 ALA A C 1
ATOM 1469 O O . ALA A 1 195 ? 25.639 0.078 -32.907 1.00 98.00 195 ALA A O 1
ATOM 1470 N N . ARG A 1 196 ? 24.275 1.347 -31.643 1.00 98.38 196 ARG A N 1
ATOM 1471 C CA . ARG A 1 196 ? 24.135 2.442 -32.603 1.00 98.38 196 ARG A CA 1
ATOM 1472 C C . ARG A 1 196 ? 25.483 3.059 -32.967 1.00 98.38 196 ARG A C 1
ATOM 1474 O O . ARG A 1 196 ? 25.772 3.191 -34.151 1.00 98.38 196 ARG A O 1
ATOM 1481 N N . THR A 1 197 ? 26.328 3.403 -31.991 1.00 98.25 197 THR A N 1
ATOM 1482 C CA . THR A 1 197 ? 27.652 3.985 -32.293 1.00 98.25 197 THR A CA 1
ATOM 1483 C C . THR A 1 197 ? 28.556 3.024 -33.064 1.00 98.25 197 THR A C 1
ATOM 1485 O O . THR A 1 197 ? 29.323 3.460 -33.921 1.00 98.25 197 THR A O 1
ATOM 1488 N N . THR A 1 198 ? 28.472 1.721 -32.791 1.00 98.12 198 THR A N 1
ATOM 1489 C CA . THR A 1 198 ? 29.213 0.699 -33.540 1.00 98.12 198 THR A CA 1
ATOM 1490 C C . THR A 1 198 ? 28.715 0.618 -34.979 1.00 98.12 198 THR A C 1
ATOM 1492 O O . THR A 1 198 ? 29.522 0.714 -35.900 1.00 98.12 198 THR A O 1
ATOM 1495 N N . SER A 1 199 ? 27.397 0.558 -35.184 1.00 97.38 199 SER A N 1
ATOM 1496 C CA . SER A 1 199 ? 26.795 0.541 -36.521 1.00 97.38 199 SER A CA 1
ATOM 1497 C C . SER A 1 199 ? 27.111 1.812 -37.320 1.00 97.38 199 SER A C 1
ATOM 1499 O O . SER A 1 199 ? 27.474 1.732 -38.491 1.00 97.38 199 SER A O 1
ATOM 1501 N N . GLU A 1 200 ? 27.061 2.990 -36.689 1.00 98.06 200 GLU A N 1
ATOM 1502 C CA . GLU A 1 200 ? 27.434 4.264 -37.319 1.00 98.06 200 GLU A CA 1
ATOM 1503 C C . GLU A 1 200 ? 28.913 4.278 -37.748 1.00 98.06 200 GLU A C 1
ATOM 1505 O O . GLU A 1 200 ? 29.236 4.752 -38.840 1.00 98.06 200 GLU A O 1
ATOM 1510 N N . ARG A 1 201 ? 29.821 3.716 -36.935 1.00 98.31 201 ARG A N 1
ATOM 1511 C CA . ARG A 1 201 ? 31.245 3.575 -37.294 1.00 98.31 201 ARG A CA 1
ATOM 1512 C C . ARG A 1 201 ? 31.450 2.615 -38.460 1.00 98.31 201 ARG A C 1
ATOM 1514 O O . ARG A 1 201 ? 32.190 2.946 -39.383 1.00 98.31 201 ARG A O 1
ATOM 1521 N N . GLU A 1 202 ? 30.802 1.454 -38.440 1.00 97.94 202 GLU A N 1
ATOM 1522 C CA . GLU A 1 202 ? 30.866 0.479 -39.535 1.00 97.94 202 GLU A CA 1
ATOM 1523 C C . GLU A 1 202 ? 30.337 1.080 -40.842 1.00 97.94 202 GLU A C 1
ATOM 1525 O O . GLU A 1 202 ? 30.992 0.977 -41.881 1.00 97.94 202 GLU A O 1
ATOM 1530 N N . ALA A 1 203 ? 29.210 1.794 -40.784 1.00 97.69 203 ALA A N 1
ATOM 1531 C CA . ALA A 1 203 ? 28.656 2.505 -41.930 1.00 97.69 203 ALA A CA 1
ATOM 1532 C C . ALA A 1 203 ? 29.622 3.575 -42.470 1.00 97.69 203 ALA A C 1
ATOM 1534 O O . ALA A 1 203 ? 29.795 3.682 -43.685 1.00 97.69 203 ALA A O 1
ATOM 1535 N N . ALA A 1 204 ? 30.295 4.332 -41.596 1.00 98.25 204 ALA A N 1
ATOM 1536 C CA . ALA A 1 204 ? 31.298 5.316 -42.003 1.00 98.25 204 ALA A CA 1
ATOM 1537 C C . ALA A 1 204 ? 32.521 4.666 -42.677 1.00 98.25 204 ALA A C 1
ATOM 1539 O O . ALA A 1 204 ? 33.001 5.171 -43.693 1.00 98.25 204 ALA A O 1
ATOM 1540 N N . VAL A 1 205 ? 32.999 3.527 -42.160 1.00 98.44 205 VAL A N 1
ATOM 1541 C CA . VAL A 1 205 ? 34.096 2.757 -42.775 1.00 98.44 205 VAL A CA 1
ATOM 1542 C C . VAL A 1 205 ? 33.689 2.238 -44.154 1.00 98.44 205 VAL A C 1
ATOM 1544 O O . VAL A 1 205 ? 34.436 2.426 -45.114 1.00 98.44 205 VAL A O 1
ATOM 1547 N N . LEU A 1 206 ? 32.498 1.648 -44.286 1.00 97.88 206 LEU A N 1
ATOM 1548 C CA . LEU A 1 206 ? 31.978 1.176 -45.574 1.00 97.88 206 LEU A CA 1
ATOM 1549 C C . LEU A 1 206 ? 31.805 2.325 -46.577 1.00 97.88 206 LEU A C 1
ATOM 1551 O O . LEU A 1 206 ? 32.148 2.178 -47.750 1.00 97.88 206 LEU A O 1
ATOM 1555 N N . ALA A 1 207 ? 31.328 3.489 -46.128 1.00 98.06 207 ALA A N 1
ATOM 1556 C CA . ALA A 1 207 ? 31.217 4.677 -46.970 1.00 98.06 207 ALA A CA 1
ATOM 1557 C C . ALA A 1 207 ? 32.592 5.165 -47.462 1.00 98.06 207 ALA A C 1
ATOM 1559 O O . ALA A 1 207 ? 32.737 5.498 -48.641 1.00 98.06 207 ALA A O 1
ATOM 1560 N N . ALA A 1 208 ? 33.611 5.161 -46.595 1.00 98.06 208 ALA A N 1
ATOM 1561 C CA . ALA A 1 208 ? 34.981 5.515 -46.963 1.00 98.06 208 ALA A CA 1
ATOM 1562 C C . ALA A 1 208 ? 35.592 4.512 -47.957 1.00 98.06 208 ALA A C 1
ATOM 1564 O O . ALA A 1 208 ? 36.188 4.922 -48.953 1.00 98.06 208 ALA A O 1
ATOM 1565 N N . GLN A 1 209 ? 35.390 3.208 -47.743 1.00 98.25 209 GLN A N 1
ATOM 1566 C CA . GLN A 1 209 ? 35.825 2.163 -48.678 1.00 98.25 209 GLN A CA 1
ATOM 1567 C C . GLN A 1 209 ? 35.153 2.315 -50.047 1.00 98.25 209 GLN A C 1
ATOM 1569 O O . GLN A 1 209 ? 35.829 2.270 -51.074 1.00 98.25 209 GLN A O 1
ATOM 1574 N N . LEU A 1 210 ? 33.840 2.567 -50.078 1.00 98.12 210 LEU A N 1
ATOM 1575 C CA . LEU A 1 210 ? 33.104 2.809 -51.318 1.00 98.12 210 LEU A CA 1
ATOM 1576 C C . LEU A 1 210 ? 33.635 4.041 -52.065 1.00 98.12 210 LEU A C 1
ATOM 1578 O O . LEU A 1 210 ? 33.739 4.014 -53.291 1.00 98.12 210 LEU A O 1
ATOM 1582 N N . ALA A 1 211 ? 33.965 5.118 -51.349 1.00 97.88 211 ALA A N 1
ATOM 1583 C CA . ALA A 1 211 ? 34.574 6.303 -51.945 1.00 97.88 211 ALA A CA 1
ATOM 1584 C C . ALA A 1 211 ? 35.958 5.995 -52.544 1.00 97.88 211 ALA A C 1
ATOM 1586 O O . ALA A 1 211 ? 36.237 6.430 -53.660 1.00 97.88 211 ALA A O 1
ATOM 1587 N N . GLY A 1 212 ? 36.779 5.197 -51.850 1.00 97.94 212 GLY A N 1
ATOM 1588 C CA . GLY A 1 212 ? 38.072 4.719 -52.351 1.00 97.94 212 GLY A CA 1
ATOM 1589 C C . GLY A 1 212 ? 37.940 3.919 -53.649 1.00 97.94 212 GLY A C 1
ATOM 1590 O O . GLY A 1 212 ? 38.536 4.288 -54.656 1.00 97.94 212 GLY A O 1
ATOM 1591 N N . VAL A 1 213 ? 37.071 2.902 -53.671 1.00 97.81 213 VAL A N 1
ATOM 1592 C CA . VAL A 1 213 ? 36.818 2.082 -54.874 1.00 97.81 213 VAL A CA 1
ATOM 1593 C C . VAL A 1 213 ? 36.281 2.928 -56.031 1.00 97.81 213 VAL A C 1
ATOM 1595 O O . VAL A 1 213 ? 36.655 2.717 -57.183 1.00 97.81 213 VAL A O 1
ATOM 1598 N N . LYS A 1 214 ? 35.419 3.917 -55.756 1.00 97.81 214 LYS A N 1
ATOM 1599 C CA . LYS A 1 214 ? 34.954 4.855 -56.789 1.00 97.81 214 LYS A CA 1
ATOM 1600 C C . LYS A 1 214 ? 36.102 5.685 -57.364 1.00 97.81 214 LYS A C 1
ATOM 1602 O O . LYS A 1 214 ? 36.155 5.850 -58.577 1.00 97.81 214 LYS A O 1
ATOM 1607 N N . ALA A 1 215 ? 37.015 6.181 -56.530 1.00 97.50 215 ALA A N 1
ATOM 1608 C CA . ALA A 1 215 ? 38.178 6.934 -56.997 1.00 97.50 215 ALA A CA 1
ATOM 1609 C C . ALA A 1 215 ? 39.123 6.063 -57.845 1.00 97.50 215 ALA A C 1
ATOM 1611 O O . ALA A 1 215 ? 39.544 6.491 -58.918 1.00 97.50 215 ALA A O 1
ATOM 1612 N N . GLU A 1 216 ? 39.391 4.826 -57.417 1.00 97.44 216 GLU A N 1
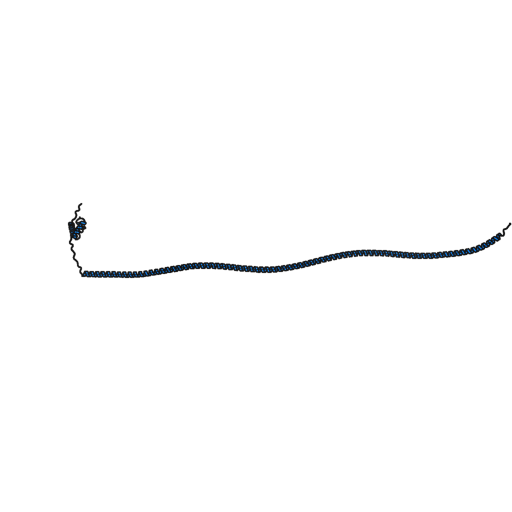ATOM 1613 C CA . GLU A 1 216 ? 40.167 3.851 -58.195 1.00 97.44 216 GLU A CA 1
ATOM 1614 C C . GLU A 1 216 ? 39.506 3.540 -59.542 1.00 97.44 216 GLU A C 1
ATOM 1616 O O . GLU A 1 216 ? 40.183 3.501 -60.569 1.00 97.44 216 GLU A O 1
ATOM 1621 N N . LEU A 1 217 ? 38.179 3.379 -59.564 1.00 97.75 217 LEU A N 1
ATOM 1622 C CA . LEU A 1 217 ? 37.423 3.155 -60.793 1.00 97.75 217 LEU A CA 1
ATOM 1623 C C . LEU A 1 217 ? 37.531 4.344 -61.756 1.00 97.75 217 LEU A C 1
ATOM 1625 O O . LEU A 1 217 ? 37.722 4.134 -62.952 1.00 97.75 217 LEU A O 1
ATOM 1629 N N . GLU A 1 218 ? 37.432 5.579 -61.261 1.00 97.44 218 GLU A N 1
ATOM 1630 C CA . GLU A 1 218 ? 37.616 6.779 -62.088 1.00 97.44 218 GLU A CA 1
ATOM 1631 C C . GLU A 1 218 ? 39.051 6.890 -62.626 1.00 97.44 218 GLU A C 1
ATOM 1633 O O . GLU A 1 218 ? 39.242 7.177 -63.809 1.00 97.44 218 GLU A O 1
ATOM 1638 N N . MET A 1 219 ? 40.068 6.577 -61.815 1.00 97.06 219 MET A N 1
ATOM 1639 C CA . MET A 1 219 ? 41.458 6.514 -62.284 1.00 97.06 219 MET A CA 1
ATOM 1640 C C . MET A 1 219 ? 41.653 5.438 -63.357 1.00 97.06 219 MET A C 1
ATOM 1642 O O . MET A 1 219 ? 42.265 5.708 -64.390 1.00 97.06 219 MET A O 1
ATOM 1646 N N . ALA A 1 220 ? 41.106 4.239 -63.150 1.00 96.62 220 ALA A N 1
ATOM 1647 C CA . ALA A 1 220 ? 41.173 3.149 -64.118 1.00 96.62 220 ALA A CA 1
ATOM 1648 C C . ALA A 1 220 ? 40.452 3.509 -65.427 1.00 96.62 220 ALA A C 1
ATOM 1650 O O . ALA A 1 220 ? 40.955 3.211 -66.510 1.00 96.62 220 ALA A O 1
ATOM 1651 N N . ARG A 1 221 ? 39.307 4.203 -65.353 1.00 97.56 221 ARG A N 1
ATOM 1652 C CA . ARG A 1 221 ? 38.606 4.742 -66.530 1.00 97.56 221 ARG A CA 1
ATOM 1653 C C . ARG A 1 221 ? 39.457 5.767 -67.274 1.00 97.56 221 ARG A C 1
ATOM 1655 O O . ARG A 1 221 ? 39.578 5.665 -68.492 1.00 97.56 221 ARG A O 1
ATOM 1662 N N . ALA A 1 222 ? 40.081 6.706 -66.564 1.00 96.88 222 ALA A N 1
ATOM 1663 C CA . ALA A 1 222 ? 40.966 7.700 -67.169 1.00 96.88 222 ALA A CA 1
ATOM 1664 C C . ALA A 1 222 ? 42.180 7.046 -67.853 1.00 96.88 222 ALA A C 1
ATOM 1666 O O . ALA A 1 222 ? 42.505 7.388 -68.990 1.00 96.88 222 ALA A O 1
ATOM 1667 N N . GLN A 1 223 ? 42.804 6.055 -67.208 1.00 96.62 223 GLN A N 1
ATOM 1668 C CA . GLN A 1 223 ? 43.896 5.270 -67.792 1.00 96.62 223 GLN A CA 1
ATOM 1669 C C . GLN A 1 223 ? 43.445 4.485 -69.028 1.00 96.62 223 GLN A C 1
ATOM 1671 O O . GLN A 1 223 ? 44.150 4.476 -70.034 1.00 96.62 223 GLN A O 1
ATOM 1676 N N . ALA A 1 224 ? 42.263 3.864 -68.989 1.00 96.12 224 ALA A N 1
ATOM 1677 C CA . ALA A 1 224 ? 41.707 3.157 -70.138 1.00 96.12 224 ALA A CA 1
ATOM 1678 C C . ALA A 1 224 ? 41.442 4.106 -71.319 1.00 96.12 224 ALA A C 1
ATOM 1680 O O . ALA A 1 224 ? 41.750 3.753 -72.456 1.00 96.12 224 ALA A O 1
ATOM 1681 N N . MET A 1 225 ? 40.926 5.315 -71.068 1.00 97.12 225 MET A N 1
ATOM 1682 C CA . MET A 1 225 ? 40.744 6.334 -72.110 1.00 97.12 225 MET A CA 1
ATOM 1683 C C . MET A 1 225 ? 42.080 6.810 -72.694 1.00 97.12 225 MET A C 1
ATOM 1685 O O . MET A 1 225 ? 42.198 6.908 -73.913 1.00 97.12 225 MET A O 1
ATOM 1689 N N . ALA A 1 226 ? 43.095 7.052 -71.860 1.00 96.19 226 ALA A N 1
ATOM 1690 C CA . ALA A 1 226 ? 44.433 7.420 -72.328 1.00 96.19 226 ALA A CA 1
ATOM 1691 C C . ALA A 1 226 ? 45.056 6.305 -73.189 1.00 96.19 226 ALA A C 1
ATOM 1693 O O . ALA A 1 226 ? 45.495 6.556 -74.306 1.00 96.19 226 ALA A O 1
ATOM 1694 N N . ALA A 1 227 ? 44.983 5.049 -72.737 1.00 95.19 227 ALA A N 1
ATOM 1695 C CA . ALA A 1 227 ? 45.460 3.901 -73.506 1.00 95.19 227 ALA A CA 1
ATOM 1696 C C . ALA A 1 227 ? 44.708 3.728 -74.841 1.00 95.19 227 ALA A C 1
ATOM 1698 O O . ALA A 1 227 ? 45.303 3.331 -75.842 1.00 95.19 227 ALA A O 1
ATOM 1699 N N . GLN A 1 228 ? 43.406 4.039 -74.886 1.00 96.31 228 GLN A N 1
ATOM 1700 C CA . GLN A 1 228 ? 42.639 4.062 -76.137 1.00 96.31 228 GLN A CA 1
ATOM 1701 C C . GLN A 1 228 ? 43.119 5.161 -77.094 1.00 96.31 228 GLN A C 1
ATOM 1703 O O . GLN A 1 228 ? 43.200 4.909 -78.296 1.00 96.31 228 GLN A O 1
ATOM 1708 N N . GLN A 1 229 ? 43.450 6.351 -76.585 1.00 96.56 229 GLN A N 1
ATOM 1709 C CA . GLN A 1 229 ? 44.009 7.444 -77.389 1.00 96.56 229 GLN A CA 1
ATOM 1710 C C . GLN A 1 229 ? 45.394 7.084 -77.940 1.00 96.56 229 GLN A C 1
ATOM 1712 O O . GLN A 1 229 ? 45.627 7.242 -79.138 1.00 96.56 229 GLN A O 1
ATOM 1717 N N . ASP A 1 230 ? 46.271 6.511 -77.115 1.00 95.44 230 ASP A N 1
ATOM 1718 C CA . ASP A 1 230 ? 47.586 6.027 -77.549 1.00 95.44 230 ASP A CA 1
ATOM 1719 C C . ASP A 1 230 ? 47.458 4.924 -78.612 1.00 95.44 230 ASP A C 1
ATOM 1721 O O . ASP A 1 230 ? 48.180 4.910 -79.614 1.00 95.44 230 ASP A O 1
ATOM 1725 N N . LEU A 1 231 ? 46.495 4.009 -78.451 1.00 96.12 231 LEU A N 1
ATOM 1726 C CA . LEU A 1 231 ? 46.203 2.982 -79.450 1.00 96.12 231 LEU A CA 1
ATOM 1727 C C . LEU A 1 231 ? 45.701 3.586 -80.773 1.00 96.12 231 LEU A C 1
ATOM 1729 O O . LEU A 1 231 ? 46.056 3.098 -81.845 1.00 96.12 231 LEU A O 1
ATOM 1733 N N . ALA A 1 232 ? 44.880 4.636 -80.725 1.00 96.06 232 ALA A N 1
ATOM 1734 C CA . ALA A 1 232 ? 44.430 5.338 -81.925 1.00 96.06 232 ALA A CA 1
ATOM 1735 C C . ALA A 1 232 ? 45.601 6.042 -82.634 1.00 96.06 232 ALA A C 1
ATOM 1737 O O . ALA A 1 232 ? 45.799 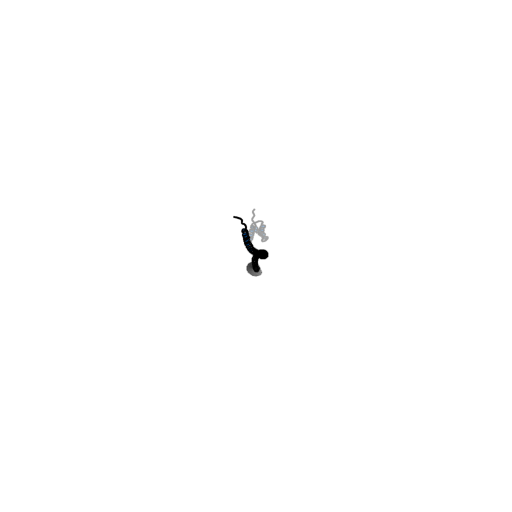5.833 -83.828 1.00 96.06 232 ALA A O 1
ATOM 1738 N N . ALA A 1 233 ? 46.438 6.772 -81.893 1.00 95.94 233 ALA A N 1
ATOM 1739 C CA . ALA A 1 233 ? 47.608 7.459 -82.439 1.00 95.94 233 ALA A CA 1
ATOM 1740 C C . ALA A 1 233 ? 48.646 6.486 -83.028 1.00 95.94 233 ALA A C 1
ATOM 1742 O O . ALA A 1 233 ? 49.227 6.734 -84.085 1.00 95.94 233 ALA A O 1
ATOM 1743 N N . THR A 1 234 ? 48.877 5.343 -82.374 1.00 95.19 234 THR A N 1
ATOM 1744 C CA . THR A 1 234 ? 49.762 4.298 -82.913 1.00 95.19 234 THR A CA 1
ATOM 1745 C C . THR A 1 234 ? 49.193 3.664 -84.178 1.00 95.19 234 THR A C 1
ATOM 1747 O O . THR A 1 234 ? 49.961 3.412 -85.103 1.00 95.19 234 THR A O 1
ATOM 1750 N N . ARG A 1 235 ? 47.871 3.455 -84.270 1.00 96.31 235 ARG A N 1
ATOM 1751 C CA . ARG A 1 235 ? 47.218 3.005 -85.512 1.00 96.31 235 ARG A CA 1
ATOM 1752 C C . ARG A 1 235 ? 47.392 4.012 -86.642 1.00 96.31 235 ARG A C 1
ATOM 1754 O O . ARG A 1 235 ? 47.845 3.612 -87.706 1.00 96.31 235 ARG A O 1
ATOM 1761 N N . GLU A 1 236 ? 47.133 5.295 -86.396 1.00 96.00 236 GLU A N 1
ATOM 1762 C CA . GLU A 1 236 ? 47.353 6.354 -87.392 1.00 96.00 236 GLU A CA 1
ATOM 1763 C C . GLU A 1 236 ? 48.807 6.382 -87.876 1.00 96.00 236 GLU A C 1
ATOM 1765 O O . GLU A 1 236 ? 49.064 6.473 -89.075 1.00 96.00 236 GLU A O 1
ATOM 1770 N N . ARG A 1 237 ? 49.773 6.223 -86.963 1.00 95.94 237 ARG A N 1
ATOM 1771 C CA . ARG A 1 237 ? 51.196 6.148 -87.314 1.00 95.94 237 ARG A CA 1
ATOM 1772 C C . ARG A 1 237 ? 51.551 4.890 -88.107 1.00 95.94 237 ARG A C 1
ATOM 1774 O O . ARG A 1 237 ? 52.414 4.937 -88.977 1.00 95.94 237 ARG A O 1
ATOM 1781 N N . VAL A 1 238 ? 50.926 3.753 -87.810 1.00 95.88 238 VAL A N 1
ATOM 1782 C CA . VAL A 1 238 ? 51.096 2.526 -88.602 1.00 95.88 238 VAL A CA 1
ATOM 1783 C C . VAL A 1 238 ? 50.518 2.712 -90.003 1.00 95.88 238 VAL A C 1
ATOM 1785 O O . VAL A 1 238 ? 51.167 2.320 -90.971 1.00 95.88 238 VAL A O 1
ATOM 1788 N N . ASP A 1 239 ? 49.348 3.336 -90.126 1.00 95.81 239 ASP A N 1
ATOM 1789 C CA . ASP A 1 239 ? 48.731 3.628 -91.419 1.00 95.81 239 ASP A CA 1
ATOM 1790 C C . ASP A 1 239 ? 49.583 4.610 -92.234 1.00 95.81 239 ASP A C 1
ATOM 1792 O O . ASP A 1 239 ? 49.830 4.352 -93.412 1.00 95.81 239 ASP A O 1
ATOM 1796 N N . SER A 1 240 ? 50.131 5.660 -91.608 1.00 95.69 240 SER A N 1
ATOM 1797 C CA . SER A 1 240 ? 51.043 6.597 -92.278 1.00 95.69 240 SER A CA 1
ATOM 1798 C C . SER A 1 240 ? 52.340 5.916 -92.727 1.00 95.69 240 SER A C 1
ATOM 1800 O O . SER A 1 240 ? 52.771 6.069 -93.865 1.00 95.69 240 SER A O 1
ATOM 1802 N N . LEU A 1 241 ? 52.946 5.083 -91.875 1.00 95.12 241 LEU A N 1
ATOM 1803 C CA . LEU A 1 241 ? 54.133 4.309 -92.251 1.00 95.12 241 LEU A CA 1
ATOM 1804 C C . LEU A 1 241 ? 53.832 3.312 -93.373 1.00 95.12 241 LEU A C 1
ATOM 1806 O O . LEU A 1 241 ? 54.696 3.029 -94.198 1.00 95.12 241 LEU A O 1
ATOM 1810 N N . LYS A 1 242 ? 52.616 2.763 -93.421 1.00 95.69 242 LYS A N 1
ATOM 1811 C CA . LYS A 1 242 ? 52.186 1.876 -94.500 1.00 95.69 242 LYS A CA 1
ATOM 1812 C C . LYS A 1 242 ? 52.034 2.637 -95.816 1.00 95.69 242 LYS A C 1
ATOM 1814 O O . LYS A 1 242 ? 52.440 2.100 -96.846 1.00 95.69 242 LYS A O 1
ATOM 1819 N N . THR A 1 243 ? 51.494 3.858 -95.792 1.00 95.19 243 THR A N 1
ATOM 1820 C CA . THR A 1 243 ? 51.444 4.718 -96.983 1.00 95.19 243 THR A CA 1
ATOM 1821 C C . THR A 1 243 ? 52.840 5.127 -97.435 1.00 95.19 243 THR A C 1
ATOM 1823 O O . THR A 1 243 ? 53.131 4.986 -98.617 1.00 95.19 243 THR A O 1
ATOM 1826 N N . ASP A 1 244 ? 53.726 5.514 -96.514 1.00 93.81 244 ASP A N 1
ATOM 1827 C CA . ASP A 1 244 ? 55.120 5.862 -96.823 1.00 93.81 244 ASP A CA 1
ATOM 1828 C C . ASP A 1 244 ? 55.882 4.662 -97.406 1.00 93.81 244 ASP A C 1
ATOM 1830 O O . ASP A 1 244 ? 56.612 4.770 -98.386 1.00 93.81 244 ASP A O 1
ATOM 1834 N N . LEU A 1 245 ? 55.675 3.464 -96.851 1.00 94.56 245 LEU A N 1
ATOM 1835 C CA . LEU A 1 245 ? 56.255 2.241 -97.399 1.00 94.56 245 LEU A CA 1
ATOM 1836 C C . LEU A 1 245 ? 55.713 1.935 -98.802 1.00 94.56 245 LEU A C 1
ATOM 1838 O O . LEU A 1 245 ? 56.432 1.381 -99.633 1.00 94.56 245 LEU A O 1
ATOM 1842 N N . GLN A 1 246 ? 54.442 2.238 -99.067 1.00 94.31 246 GLN A N 1
ATOM 1843 C CA . GLN A 1 246 ? 53.854 2.049 -100.386 1.00 94.31 246 GLN A CA 1
ATOM 1844 C C . GLN A 1 246 ? 54.418 3.047 -101.402 1.00 94.31 246 GLN A C 1
ATOM 1846 O O . GLN A 1 246 ? 54.795 2.622 -102.493 1.00 94.31 246 GLN A O 1
ATOM 1851 N N . THR A 1 247 ? 54.549 4.326 -101.046 1.00 94.00 247 THR A N 1
ATOM 1852 C CA . THR A 1 247 ? 55.154 5.339 -101.923 1.00 94.00 247 THR A CA 1
ATOM 1853 C C . THR A 1 247 ? 56.627 5.037 -102.193 1.00 94.00 247 THR A C 1
ATOM 1855 O O . THR A 1 247 ? 57.048 5.094 -103.345 1.00 94.00 247 THR A O 1
ATOM 1858 N N . GLU A 1 248 ? 57.398 4.610 -101.188 1.00 90.88 248 GLU A N 1
ATOM 1859 C CA . GLU A 1 248 ? 58.777 4.132 -101.371 1.00 90.88 248 GLU A CA 1
ATOM 1860 C C . GLU A 1 248 ? 58.848 2.904 -102.288 1.00 90.88 248 GLU A C 1
ATOM 1862 O O . GLU A 1 248 ? 59.722 2.811 -103.147 1.00 90.88 248 GLU A O 1
ATOM 1867 N N . ARG A 1 249 ? 57.907 1.956 -102.170 1.00 92.88 249 ARG A N 1
ATOM 1868 C CA . ARG A 1 249 ? 57.832 0.804 -103.086 1.00 92.88 249 ARG A CA 1
ATOM 1869 C C . ARG A 1 249 ? 57.524 1.227 -104.518 1.00 92.88 249 ARG A C 1
ATOM 1871 O O . ARG A 1 249 ? 58.156 0.715 -105.437 1.00 92.88 249 ARG A O 1
ATOM 1878 N N . GLU A 1 250 ? 56.574 2.135 -104.718 1.00 92.50 250 GLU A N 1
ATOM 1879 C CA . GLU A 1 250 ? 56.245 2.689 -106.037 1.00 92.50 250 GLU A CA 1
ATOM 1880 C C . GLU A 1 250 ? 57.442 3.453 -106.624 1.00 92.50 250 GLU A C 1
ATOM 1882 O O . GLU A 1 250 ? 57.813 3.227 -107.777 1.00 92.50 250 GLU A O 1
ATOM 1887 N N . GLY A 1 251 ? 58.121 4.265 -105.809 1.00 92.38 251 GLY A N 1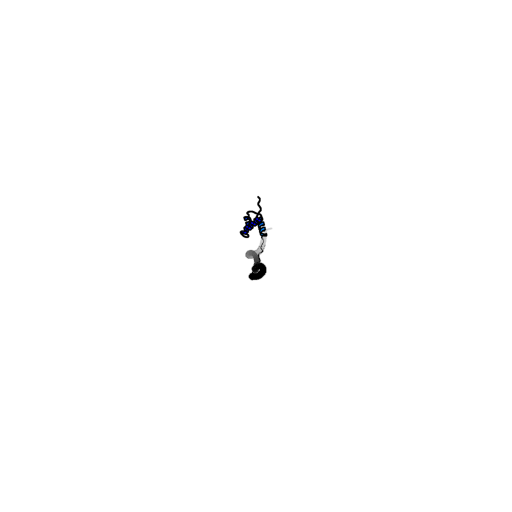
ATOM 1888 C CA . GLY A 1 251 ? 59.365 4.946 -106.162 1.00 92.38 251 GLY A CA 1
ATOM 1889 C C . GLY A 1 251 ? 60.484 3.973 -106.536 1.00 92.38 251 GLY A C 1
ATOM 1890 O O . GLY A 1 251 ? 61.128 4.148 -107.568 1.00 92.38 251 GLY A O 1
ATOM 1891 N N . ALA A 1 252 ? 60.672 2.895 -105.774 1.00 90.44 252 ALA A N 1
ATOM 1892 C CA . ALA A 1 252 ? 61.640 1.845 -106.082 1.00 90.44 252 ALA A CA 1
ATOM 1893 C C . ALA A 1 252 ? 61.305 1.102 -107.388 1.00 90.44 252 ALA A C 1
ATOM 1895 O O . ALA A 1 252 ? 62.212 0.764 -108.151 1.00 90.44 252 ALA A O 1
ATOM 1896 N N . VAL A 1 253 ? 60.021 0.865 -107.685 1.00 93.62 253 VAL A N 1
ATOM 1897 C CA . VAL A 1 253 ? 59.578 0.290 -108.968 1.00 93.62 253 VAL A CA 1
ATOM 1898 C C . VAL A 1 253 ? 59.885 1.243 -110.125 1.00 93.62 253 VAL A C 1
ATOM 1900 O O . VAL A 1 253 ? 60.440 0.801 -111.132 1.00 93.62 253 VAL A O 1
ATOM 1903 N N . LEU A 1 254 ? 59.593 2.538 -109.977 1.00 92.50 254 LEU A N 1
ATOM 1904 C CA . LEU A 1 254 ? 59.919 3.558 -110.978 1.00 92.50 254 LEU A CA 1
ATOM 1905 C C . LEU A 1 254 ? 61.430 3.680 -111.195 1.00 92.50 254 LEU A C 1
ATOM 1907 O O . LEU A 1 254 ? 61.880 3.653 -112.338 1.00 92.50 254 LEU A O 1
ATOM 1911 N N . ALA A 1 255 ? 62.221 3.739 -110.123 1.00 89.62 255 ALA A N 1
ATOM 1912 C CA . ALA A 1 255 ? 63.678 3.779 -110.197 1.00 89.62 255 ALA A CA 1
ATOM 1913 C C . ALA A 1 255 ? 64.237 2.528 -110.891 1.00 89.62 255 ALA A C 1
ATOM 1915 O O . ALA A 1 255 ? 65.130 2.625 -111.730 1.00 89.62 255 ALA A O 1
ATOM 1916 N N . ARG A 1 256 ? 63.675 1.345 -110.609 1.00 92.00 256 ARG A N 1
ATOM 1917 C CA . ARG A 1 256 ? 64.045 0.099 -111.293 1.00 92.00 256 ARG A CA 1
ATOM 1918 C C . ARG A 1 256 ? 63.672 0.120 -112.777 1.00 92.00 256 ARG A C 1
ATOM 1920 O O . ARG A 1 256 ? 64.445 -0.376 -113.592 1.00 92.00 256 ARG A O 1
ATOM 1927 N N . ALA A 1 257 ? 62.529 0.703 -113.141 1.00 90.06 257 ALA A N 1
ATOM 1928 C CA . ALA A 1 257 ? 62.126 0.883 -114.535 1.00 90.06 257 ALA A CA 1
ATOM 1929 C C . ALA A 1 257 ? 63.043 1.870 -115.276 1.00 90.06 257 ALA A C 1
ATOM 1931 O O . ALA A 1 257 ? 63.487 1.569 -116.381 1.00 90.06 257 ALA A O 1
ATOM 1932 N N . GLN A 1 258 ? 63.390 3.000 -114.652 1.00 90.75 258 GLN A N 1
ATOM 1933 C CA . GLN A 1 258 ? 64.365 3.958 -115.183 1.00 90.75 258 GLN A CA 1
ATOM 1934 C C . GLN A 1 258 ? 65.742 3.321 -115.357 1.00 90.75 258 GLN A C 1
ATOM 1936 O O . GLN A 1 258 ? 66.370 3.509 -116.391 1.00 90.75 258 GLN A O 1
ATOM 1941 N N . LEU A 1 259 ? 66.198 2.523 -114.388 1.00 89.56 259 LEU A N 1
ATOM 1942 C CA . LEU A 1 259 ? 67.467 1.806 -114.485 1.00 89.56 259 LEU A CA 1
ATOM 1943 C C . LEU A 1 259 ? 67.450 0.780 -115.627 1.00 89.56 259 LEU A C 1
ATOM 1945 O O . LEU A 1 259 ? 68.428 0.679 -116.363 1.00 89.56 259 LEU A O 1
ATOM 1949 N N . HIS A 1 260 ? 66.340 0.060 -115.828 1.00 90.06 260 HIS A N 1
ATOM 1950 C CA . HIS A 1 260 ? 66.163 -0.806 -116.998 1.00 90.06 260 HIS A CA 1
ATOM 1951 C C . HIS A 1 260 ? 66.181 -0.021 -118.316 1.00 90.06 260 HIS A C 1
ATOM 1953 O O . HIS A 1 260 ? 66.863 -0.445 -119.245 1.00 90.06 260 HIS A O 1
ATOM 1959 N N . ALA A 1 261 ? 65.488 1.119 -118.393 1.00 88.81 261 ALA A N 1
ATOM 1960 C CA . ALA A 1 261 ? 65.500 1.977 -119.575 1.00 88.81 261 ALA A CA 1
ATOM 1961 C C . ALA A 1 261 ? 66.911 2.508 -119.866 1.00 88.81 261 ALA A C 1
ATOM 1963 O O . ALA A 1 261 ? 67.418 2.296 -120.961 1.00 88.81 261 ALA A O 1
ATOM 1964 N N . ALA A 1 262 ? 67.600 3.065 -118.869 1.00 86.88 262 ALA A N 1
ATOM 1965 C CA . ALA A 1 262 ? 68.981 3.523 -118.998 1.00 86.88 262 ALA A CA 1
ATOM 1966 C C . ALA A 1 262 ? 69.935 2.387 -119.403 1.00 86.88 262 ALA A C 1
ATOM 1968 O O . ALA A 1 262 ? 70.850 2.594 -120.193 1.00 86.88 262 ALA A O 1
ATOM 1969 N N . THR A 1 263 ? 69.710 1.165 -118.906 1.00 89.31 263 THR A N 1
ATOM 1970 C CA . THR A 1 263 ? 70.475 -0.015 -119.342 1.00 89.31 263 THR A CA 1
ATOM 1971 C C . THR A 1 263 ? 70.212 -0.325 -120.818 1.00 89.31 263 THR A C 1
ATOM 1973 O O . THR A 1 263 ? 71.162 -0.564 -121.554 1.00 89.31 263 THR A O 1
ATOM 1976 N N . SER A 1 264 ? 68.956 -0.266 -121.274 1.00 87.38 264 SER A N 1
ATOM 1977 C CA . SER A 1 264 ? 68.612 -0.471 -122.689 1.00 87.38 264 SER A CA 1
ATOM 1978 C C . SER A 1 264 ? 69.151 0.633 -123.607 1.00 87.38 264 SER A C 1
ATOM 1980 O O . SER A 1 264 ? 69.629 0.333 -124.697 1.00 87.38 264 SER A O 1
ATOM 1982 N N . GLU A 1 265 ? 69.146 1.893 -123.161 1.00 87.00 265 GLU A N 1
ATOM 1983 C CA . GLU A 1 265 ? 69.766 3.016 -123.872 1.00 87.00 265 GLU A CA 1
ATOM 1984 C C . GLU A 1 265 ? 71.281 2.835 -123.955 1.00 87.00 265 GLU A C 1
ATOM 1986 O O . GLU A 1 265 ? 71.845 2.965 -125.035 1.00 87.00 265 GLU A O 1
ATOM 1991 N N . LEU A 1 266 ? 71.938 2.439 -122.860 1.00 86.56 266 LEU A N 1
ATOM 1992 C CA . LEU A 1 266 ? 73.366 2.125 -122.857 1.00 86.56 266 LEU A CA 1
ATOM 1993 C C . LEU A 1 266 ? 73.693 0.950 -123.790 1.00 86.56 266 LEU A C 1
ATOM 1995 O O . LEU A 1 266 ? 74.724 0.962 -124.457 1.00 86.56 266 LEU A O 1
ATOM 1999 N N . GLU A 1 267 ? 72.849 -0.082 -123.843 1.00 85.69 267 GLU A N 1
ATOM 2000 C CA . GLU A 1 267 ? 72.995 -1.189 -124.794 1.00 85.69 267 GLU A CA 1
ATOM 2001 C C . GLU A 1 267 ? 72.815 -0.720 -126.242 1.00 85.69 267 GLU A C 1
ATOM 2003 O O . GLU A 1 267 ? 73.608 -1.104 -127.104 1.00 85.69 267 GLU A O 1
ATOM 2008 N N . ALA A 1 268 ? 71.837 0.149 -126.508 1.00 85.19 268 ALA A N 1
ATOM 2009 C CA . ALA A 1 268 ? 71.619 0.745 -127.822 1.00 85.19 268 ALA A CA 1
ATOM 2010 C C . ALA A 1 268 ? 72.791 1.645 -128.242 1.00 85.19 268 ALA A C 1
ATOM 2012 O O . ALA A 1 268 ? 73.298 1.497 -129.351 1.00 85.19 268 ALA A O 1
ATOM 2013 N N . GLU A 1 269 ? 73.284 2.513 -127.356 1.00 82.06 269 GLU A N 1
ATOM 2014 C CA . GLU A 1 269 ? 74.475 3.333 -127.589 1.00 82.06 269 GLU A CA 1
ATOM 2015 C C . GLU A 1 269 ? 75.713 2.464 -127.801 1.00 82.06 269 GLU A C 1
ATOM 2017 O O . GLU A 1 269 ? 76.481 2.716 -128.722 1.00 82.06 269 GLU A O 1
ATOM 2022 N N . ARG A 1 270 ? 75.910 1.399 -127.013 1.00 85.88 270 ARG A N 1
ATOM 2023 C CA . ARG A 1 270 ? 77.007 0.443 -127.237 1.00 85.88 270 ARG A CA 1
ATOM 2024 C C . ARG A 1 270 ? 76.900 -0.228 -128.600 1.00 85.88 270 ARG A C 1
ATOM 2026 O O . ARG A 1 270 ? 77.918 -0.361 -129.275 1.00 85.88 270 ARG A O 1
ATOM 2033 N N . ALA A 1 271 ? 75.701 -0.623 -129.025 1.00 82.81 271 ALA A N 1
ATOM 2034 C CA . ALA A 1 271 ? 75.473 -1.167 -130.360 1.00 82.81 271 ALA A CA 1
ATOM 2035 C C . ALA A 1 271 ? 75.759 -0.122 -131.453 1.00 82.81 271 ALA A C 1
ATOM 2037 O O . ALA A 1 271 ? 76.362 -0.445 -132.474 1.00 82.81 271 ALA A O 1
ATOM 2038 N N . GLN A 1 272 ? 75.397 1.140 -131.219 1.00 83.31 272 GLN A N 1
ATOM 2039 C CA . GLN A 1 272 ? 75.646 2.249 -132.136 1.00 83.31 272 GLN A CA 1
ATOM 2040 C C . GLN A 1 272 ? 77.138 2.598 -132.222 1.00 83.31 272 GLN A C 1
ATOM 2042 O O . GLN A 1 272 ? 77.660 2.790 -133.314 1.00 83.31 272 GLN A O 1
ATOM 2047 N N . VAL A 1 273 ? 77.856 2.600 -131.096 1.00 83.19 273 VAL A N 1
ATOM 2048 C CA . VAL A 1 273 ? 79.317 2.738 -131.040 1.00 83.19 273 VAL A CA 1
ATOM 2049 C C . VAL A 1 273 ? 79.987 1.564 -131.745 1.00 83.19 273 VAL A C 1
ATOM 2051 O O . VAL A 1 273 ? 80.917 1.789 -132.510 1.00 83.19 273 VAL A O 1
ATOM 2054 N N . ALA A 1 274 ? 79.513 0.330 -131.555 1.00 83.12 274 ALA A N 1
ATOM 2055 C CA . ALA A 1 274 ? 80.034 -0.831 -132.274 1.00 83.12 274 ALA A CA 1
ATOM 2056 C C . ALA A 1 274 ? 79.805 -0.715 -133.793 1.00 83.12 274 ALA A C 1
ATOM 2058 O O . ALA A 1 274 ? 80.707 -1.020 -134.571 1.00 83.12 274 ALA A O 1
ATOM 2059 N N . ALA A 1 275 ? 78.641 -0.216 -134.223 1.00 80.81 275 ALA A N 1
ATOM 2060 C CA . ALA A 1 275 ? 78.351 0.060 -135.630 1.00 80.81 275 ALA A CA 1
ATOM 2061 C C . ALA A 1 275 ? 79.245 1.177 -136.192 1.00 80.81 275 ALA A C 1
ATOM 2063 O O . ALA A 1 275 ? 79.852 0.999 -137.242 1.00 80.81 275 ALA A O 1
ATOM 2064 N N . LEU A 1 276 ? 79.417 2.283 -135.463 1.00 79.19 276 LEU A N 1
ATOM 2065 C CA . LEU A 1 276 ? 80.323 3.370 -135.844 1.00 79.19 276 LEU A CA 1
ATOM 2066 C C . LEU A 1 276 ? 81.783 2.912 -135.890 1.00 79.19 276 LEU A C 1
ATOM 2068 O O . LEU A 1 276 ? 82.522 3.318 -136.779 1.00 79.19 276 LEU A O 1
ATOM 2072 N N . GLN A 1 277 ? 82.213 2.055 -134.963 1.00 79.56 277 GLN A N 1
ATOM 2073 C CA . GLN A 1 277 ? 83.536 1.431 -135.002 1.00 79.56 277 GLN A CA 1
ATOM 2074 C C . GLN A 1 277 ? 83.683 0.533 -136.233 1.00 79.56 277 GLN A C 1
ATOM 2076 O O . GLN A 1 277 ? 84.722 0.582 -136.890 1.00 79.56 277 GLN A O 1
ATOM 2081 N N . HIS A 1 278 ? 82.657 -0.249 -136.577 1.00 81.00 278 HIS A N 1
ATOM 2082 C CA . HIS A 1 278 ? 82.644 -1.053 -137.796 1.00 81.00 278 HIS A CA 1
ATOM 2083 C C . HIS A 1 278 ? 82.731 -0.172 -139.053 1.00 81.00 278 HIS A C 1
ATOM 2085 O O . HIS A 1 278 ? 83.597 -0.401 -139.894 1.00 81.00 278 HIS A O 1
ATOM 2091 N N . ASP A 1 279 ? 81.932 0.892 -139.139 1.00 79.94 279 ASP A N 1
ATOM 2092 C CA . ASP A 1 279 ? 81.980 1.871 -140.230 1.00 79.94 279 ASP A CA 1
ATOM 2093 C C . ASP A 1 279 ? 83.331 2.593 -140.302 1.00 79.94 279 ASP A C 1
ATOM 2095 O O . ASP A 1 279 ? 83.835 2.866 -141.393 1.00 79.94 279 ASP A O 1
ATOM 2099 N N . LEU A 1 280 ? 83.968 2.873 -139.161 1.00 79.31 280 LEU A N 1
ATOM 2100 C CA . LEU A 1 280 ? 85.315 3.439 -139.110 1.00 79.31 280 LEU A CA 1
ATOM 2101 C C . LEU A 1 280 ? 86.351 2.457 -139.675 1.00 79.31 280 LEU A C 1
ATOM 2103 O O . LEU A 1 280 ? 87.228 2.856 -140.435 1.00 79.31 280 LEU A O 1
ATOM 2107 N N . VAL A 1 281 ? 86.245 1.167 -139.347 1.00 83.12 281 VAL A N 1
ATOM 2108 C CA . VAL A 1 281 ? 87.105 0.118 -139.918 1.00 83.12 281 VAL A CA 1
ATOM 2109 C C . VAL A 1 281 ? 86.889 0.009 -141.429 1.00 83.12 281 VAL A C 1
ATOM 2111 O O . VAL A 1 281 ? 87.861 -0.009 -142.182 1.00 83.12 281 VAL A O 1
ATOM 2114 N N . VAL A 1 282 ? 85.635 0.011 -141.890 1.00 81.12 282 VAL A N 1
ATOM 2115 C CA . VAL A 1 282 ? 85.290 -0.054 -143.320 1.00 81.12 282 VAL A CA 1
ATOM 2116 C C . VAL A 1 282 ? 85.762 1.194 -144.072 1.00 81.12 282 VAL A C 1
ATOM 2118 O O . VAL A 1 282 ? 86.306 1.094 -145.170 1.00 81.12 282 VAL A O 1
ATOM 2121 N N . SER A 1 283 ? 85.588 2.385 -143.501 1.00 73.44 283 SER A N 1
ATOM 2122 C CA . SER A 1 283 ? 86.044 3.638 -144.114 1.00 73.44 283 SER A CA 1
ATOM 2123 C C . SER A 1 283 ? 87.566 3.758 -144.129 1.00 73.44 283 SER A C 1
ATOM 2125 O O . SER A 1 283 ? 88.113 4.257 -145.111 1.00 73.44 283 SER A O 1
ATOM 2127 N N . ARG A 1 284 ? 88.260 3.236 -143.113 1.00 76.44 284 ARG A N 1
ATOM 2128 C CA . ARG A 1 284 ? 89.723 3.131 -143.107 1.00 76.44 284 ARG A CA 1
ATOM 2129 C C . ARG A 1 284 ? 90.219 2.165 -144.183 1.00 76.44 284 ARG A C 1
ATOM 2131 O O . ARG A 1 284 ? 91.085 2.550 -144.955 1.00 76.44 284 ARG A O 1
ATOM 2138 N N . ALA A 1 285 ? 89.585 1.000 -144.330 1.00 74.94 285 ALA A N 1
ATOM 2139 C CA . ALA A 1 285 ? 89.882 0.070 -145.422 1.00 74.94 285 ALA A CA 1
ATOM 2140 C C . ALA A 1 285 ? 89.664 0.705 -146.811 1.00 74.94 285 ALA A C 1
ATOM 2142 O O . ALA A 1 285 ? 90.494 0.543 -147.699 1.00 74.94 285 ALA A O 1
ATOM 2143 N N . ARG A 1 286 ? 88.598 1.503 -146.990 1.00 77.62 286 ARG A N 1
ATOM 2144 C CA . ARG A 1 286 ? 88.357 2.260 -148.236 1.00 77.62 286 ARG A CA 1
ATOM 2145 C C . ARG A 1 286 ? 89.374 3.376 -148.481 1.00 77.62 286 ARG A C 1
ATOM 2147 O O . ARG A 1 286 ? 89.646 3.701 -149.635 1.00 77.62 286 ARG A O 1
ATOM 2154 N N . LEU A 1 287 ? 89.882 4.015 -147.426 1.00 71.31 287 LEU A N 1
ATOM 2155 C CA . LEU A 1 287 ? 90.948 5.012 -147.545 1.00 71.31 287 LEU A CA 1
ATOM 2156 C C . LEU A 1 287 ? 92.275 4.355 -147.921 1.00 71.31 287 LEU A C 1
ATOM 2158 O O . LEU A 1 287 ? 92.970 4.898 -148.774 1.00 71.31 287 LEU A O 1
ATOM 2162 N N . ASP A 1 288 ? 92.578 3.184 -147.363 1.00 74.38 288 ASP A N 1
ATOM 2163 C CA . ASP A 1 288 ? 93.754 2.402 -147.744 1.00 74.38 288 ASP A CA 1
ATOM 2164 C C . ASP A 1 288 ? 93.644 1.930 -149.210 1.00 74.38 288 ASP A C 1
ATOM 2166 O O . ASP A 1 288 ? 94.578 2.127 -149.982 1.00 74.38 288 ASP A O 1
ATOM 2170 N N . GLU A 1 289 ? 92.475 1.439 -149.650 1.00 72.00 289 GLU A N 1
ATOM 2171 C CA . GLU A 1 289 ? 92.209 1.108 -151.066 1.00 72.00 289 GLU A CA 1
ATOM 2172 C C . GLU A 1 289 ? 92.353 2.318 -152.001 1.00 72.00 289 GLU A C 1
ATOM 2174 O O . GLU A 1 289 ? 92.958 2.211 -153.067 1.00 72.00 289 GLU A O 1
ATOM 2179 N N . ARG A 1 290 ? 91.824 3.489 -151.619 1.00 69.62 290 ARG A N 1
ATOM 2180 C CA . ARG A 1 290 ? 91.981 4.728 -152.402 1.00 69.62 290 ARG A CA 1
ATOM 2181 C C . ARG A 1 290 ? 93.423 5.222 -152.432 1.00 69.62 290 ARG A C 1
ATOM 2183 O O . ARG A 1 290 ? 93.846 5.756 -153.453 1.00 69.62 290 ARG A O 1
ATOM 2190 N N . GLY A 1 291 ? 94.162 5.052 -151.338 1.00 68.88 291 GLY A N 1
ATOM 2191 C CA . GLY A 1 291 ? 95.596 5.323 -151.286 1.00 68.88 291 GLY A CA 1
ATOM 2192 C C . GLY A 1 291 ? 96.356 4.435 -152.267 1.00 68.88 291 GLY A C 1
ATOM 2193 O O . GLY A 1 291 ? 97.153 4.942 -153.051 1.00 68.88 291 GLY A O 1
ATOM 2194 N N . GLN A 1 292 ? 96.029 3.141 -152.299 1.00 70.25 292 GLN A N 1
ATOM 2195 C CA . GLN A 1 292 ? 96.608 2.179 -153.235 1.00 70.25 292 GLN A CA 1
ATOM 2196 C C . GLN A 1 292 ? 96.292 2.545 -154.699 1.00 70.25 292 GLN A C 1
ATOM 2198 O O . GLN A 1 292 ? 97.201 2.635 -155.518 1.00 70.25 292 GLN A O 1
ATOM 2203 N N . GLN A 1 293 ? 95.031 2.871 -155.012 1.00 67.44 293 GLN A N 1
ATOM 2204 C CA . GLN A 1 293 ? 94.611 3.288 -156.359 1.00 67.44 293 GLN A CA 1
ATOM 2205 C C . GLN A 1 293 ? 95.277 4.589 -156.828 1.00 67.44 293 GLN A C 1
ATOM 2207 O O . GLN A 1 293 ? 95.619 4.713 -158.002 1.00 67.44 293 GLN A O 1
ATOM 2212 N N . ALA A 1 294 ? 95.468 5.564 -155.936 1.00 66.69 294 ALA A N 1
ATOM 2213 C CA . ALA A 1 294 ? 96.168 6.803 -156.267 1.00 66.69 294 ALA A CA 1
ATOM 2214 C C . ALA A 1 294 ? 97.667 6.567 -156.529 1.00 66.69 294 ALA A C 1
ATOM 2216 O O . ALA A 1 294 ? 98.256 7.231 -157.382 1.00 66.69 294 ALA A O 1
ATOM 2217 N N . GLN A 1 295 ? 98.276 5.607 -155.827 1.00 65.19 295 GLN A N 1
ATOM 2218 C CA . GLN A 1 295 ? 99.661 5.197 -156.049 1.00 65.19 295 GLN A CA 1
ATOM 2219 C C . GLN A 1 295 ? 99.823 4.519 -157.421 1.00 65.19 295 GLN A C 1
ATOM 2221 O O . GLN A 1 295 ? 100.689 4.915 -158.200 1.00 65.19 295 GLN A O 1
ATOM 2226 N N . ASP A 1 296 ? 98.923 3.590 -157.757 1.00 68.38 296 ASP A N 1
ATOM 2227 C CA . ASP A 1 296 ? 98.915 2.891 -159.048 1.00 68.38 296 ASP A CA 1
ATOM 2228 C C . ASP A 1 296 ? 98.668 3.861 -160.225 1.00 68.38 296 ASP A C 1
ATOM 2230 O O . ASP A 1 296 ? 99.267 3.725 -161.292 1.00 68.38 296 ASP A O 1
ATOM 2234 N N . GLN A 1 297 ? 97.835 4.893 -160.029 1.00 66.44 297 GLN A N 1
ATOM 2235 C CA . GLN A 1 297 ? 97.618 5.961 -161.018 1.00 66.44 297 GLN A CA 1
ATOM 2236 C C . GLN A 1 297 ? 98.855 6.842 -161.233 1.00 66.44 297 GLN A C 1
ATOM 2238 O O . GLN A 1 297 ? 99.128 7.252 -162.363 1.00 66.44 297 GLN A O 1
ATOM 2243 N N . LEU A 1 298 ? 99.621 7.129 -160.177 1.00 70.56 298 LEU A N 1
ATOM 2244 C CA . LEU A 1 298 ? 100.866 7.890 -160.294 1.00 70.56 298 LEU A CA 1
ATOM 2245 C C . LEU A 1 298 ? 101.958 7.102 -161.025 1.00 70.56 298 LEU A C 1
ATOM 2247 O O . LEU A 1 298 ? 102.729 7.698 -161.781 1.00 70.56 298 LEU A O 1
ATOM 2251 N N . ASP A 1 299 ? 102.012 5.785 -160.838 1.00 71.56 299 ASP A N 1
ATOM 2252 C CA . ASP A 1 299 ? 102.961 4.928 -161.549 1.00 71.56 299 ASP A CA 1
ATOM 2253 C C . ASP A 1 299 ? 102.562 4.734 -163.024 1.00 71.56 299 ASP A C 1
ATOM 2255 O O . ASP A 1 299 ? 103.430 4.787 -163.897 1.00 71.56 299 ASP A O 1
ATOM 2259 N N . ALA A 1 300 ? 101.261 4.656 -163.335 1.00 70.81 300 ALA A N 1
ATOM 2260 C CA . ALA A 1 300 ? 100.759 4.654 -164.713 1.00 70.81 300 ALA A CA 1
ATOM 2261 C C . ALA A 1 300 ? 101.072 5.966 -165.462 1.00 70.81 300 ALA A C 1
ATOM 2263 O O . ALA A 1 300 ? 101.590 5.933 -166.577 1.00 70.81 300 ALA A O 1
ATOM 2264 N N . MET A 1 301 ? 100.852 7.124 -164.826 1.00 68.69 301 MET A N 1
ATOM 2265 C CA . MET A 1 301 ? 101.190 8.430 -165.413 1.00 68.69 301 MET A CA 1
ATOM 2266 C C . MET A 1 301 ? 102.695 8.608 -165.659 1.00 68.69 301 MET A C 1
ATOM 2268 O O . MET A 1 301 ? 103.097 9.299 -166.595 1.00 68.69 301 MET A O 1
ATOM 2272 N N . ARG A 1 302 ? 103.553 8.016 -164.819 1.00 72.81 302 ARG A N 1
ATOM 2273 C CA . ARG A 1 302 ? 105.010 8.094 -165.001 1.00 72.81 302 ARG A CA 1
ATOM 2274 C C . ARG A 1 302 ? 105.498 7.288 -166.192 1.00 72.81 302 ARG A C 1
ATOM 2276 O O . ARG A 1 302 ? 106.450 7.730 -166.827 1.00 72.81 302 ARG A O 1
ATOM 2283 N N . GLU A 1 303 ? 104.884 6.147 -166.488 1.00 67.31 303 GLU A N 1
ATOM 2284 C CA . GLU A 1 303 ? 105.229 5.356 -167.673 1.00 67.31 303 GLU A CA 1
ATOM 2285 C C . GLU A 1 303 ? 104.674 5.987 -168.961 1.00 67.31 303 GLU A C 1
ATOM 2287 O O . GLU A 1 303 ? 105.409 6.085 -169.941 1.00 67.31 303 GLU A O 1
ATOM 2292 N N . GLU A 1 304 ? 103.471 6.569 -168.934 1.00 64.75 304 GLU A N 1
ATOM 2293 C CA . GLU A 1 304 ? 102.897 7.299 -170.080 1.00 64.75 304 GLU A CA 1
ATOM 2294 C C . GLU A 1 304 ? 103.752 8.527 -170.468 1.00 64.75 304 GLU A C 1
ATOM 2296 O O . GLU A 1 304 ? 104.113 8.720 -171.630 1.00 64.75 304 GLU A O 1
ATOM 2301 N N . HIS A 1 305 ? 104.223 9.294 -169.479 1.00 69.31 305 HIS A N 1
ATOM 2302 C CA . HIS A 1 305 ? 105.100 10.451 -169.708 1.00 69.31 305 HIS A CA 1
ATOM 2303 C C . HIS A 1 305 ? 106.526 10.060 -170.168 1.00 69.31 305 HIS A C 1
ATOM 2305 O O . HIS A 1 305 ? 107.279 10.884 -170.702 1.00 69.31 305 HIS A O 1
ATOM 2311 N N . LYS A 1 306 ? 106.923 8.798 -169.962 1.00 70.38 306 LYS A N 1
ATOM 2312 C CA . LYS A 1 306 ? 108.194 8.213 -170.422 1.00 70.38 306 LYS A CA 1
ATOM 2313 C C . LYS A 1 306 ? 108.088 7.760 -171.879 1.00 70.38 306 LYS A C 1
ATOM 2315 O O . LYS A 1 306 ? 109.028 7.958 -172.650 1.00 70.38 306 LYS A O 1
ATOM 2320 N N . GLU A 1 307 ? 106.938 7.209 -172.264 1.00 64.00 307 GLU A N 1
ATOM 2321 C CA . GLU A 1 307 ? 106.615 6.854 -173.648 1.00 64.00 307 GLU A CA 1
ATOM 2322 C C . GLU A 1 307 ? 106.452 8.101 -174.534 1.00 64.00 307 GLU A C 1
ATOM 2324 O O . GLU A 1 307 ? 107.015 8.140 -175.631 1.00 64.00 307 GLU A O 1
ATOM 2329 N N . GLU A 1 308 ? 105.819 9.172 -174.038 1.00 63.66 308 GLU A N 1
ATOM 2330 C CA . GLU A 1 308 ? 105.721 10.452 -174.762 1.00 63.66 308 GLU A CA 1
ATOM 2331 C C . GLU A 1 308 ? 107.091 11.122 -174.989 1.00 63.66 308 GLU A C 1
ATOM 2333 O O . GLU A 1 308 ? 107.373 11.622 -176.083 1.00 63.66 308 GLU A O 1
ATOM 2338 N N . MET A 1 309 ? 107.997 11.076 -174.003 1.00 67.31 309 MET A N 1
ATOM 2339 C CA . MET A 1 309 ? 109.358 11.625 -174.134 1.00 67.31 309 MET A CA 1
ATOM 2340 C C . MET A 1 309 ? 110.246 10.830 -175.108 1.00 67.31 309 MET A C 1
ATOM 2342 O O . MET A 1 309 ? 111.101 11.419 -175.781 1.00 67.31 309 MET A O 1
ATOM 2346 N N . ASN A 1 310 ? 110.024 9.516 -175.234 1.00 65.56 310 ASN A N 1
ATOM 2347 C CA . ASN A 1 310 ? 110.681 8.670 -176.237 1.00 65.56 310 ASN A CA 1
ATOM 2348 C C . ASN A 1 310 ? 110.100 8.890 -177.647 1.00 65.56 310 ASN A C 1
ATOM 2350 O O . ASN A 1 310 ? 110.846 8.885 -178.629 1.00 65.56 310 ASN A O 1
ATOM 2354 N N . GLY A 1 311 ? 108.794 9.164 -177.752 1.00 67.81 311 GLY A N 1
ATOM 2355 C CA . GLY A 1 311 ? 108.143 9.575 -178.999 1.00 67.81 311 GLY A CA 1
ATOM 2356 C C . GLY A 1 311 ? 108.649 10.925 -179.519 1.00 67.81 311 GLY A C 1
ATOM 2357 O O . GLY A 1 311 ? 108.931 11.060 -180.711 1.00 67.81 311 GLY A O 1
ATOM 2358 N N . MET A 1 312 ? 108.854 11.903 -178.629 1.00 64.62 312 MET A N 1
ATOM 2359 C CA . MET A 1 312 ? 109.422 13.208 -178.992 1.00 64.62 312 MET A CA 1
ATOM 2360 C C . MET A 1 312 ? 110.889 13.131 -179.445 1.00 64.62 312 MET A C 1
ATOM 2362 O O . MET A 1 312 ? 111.249 13.823 -180.396 1.00 64.62 312 MET A O 1
ATOM 2366 N N . HIS A 1 313 ? 111.728 12.278 -178.840 1.00 63.97 313 HIS A N 1
ATOM 2367 C CA . HIS A 1 313 ? 113.115 12.089 -179.302 1.00 63.97 313 HIS A CA 1
ATOM 2368 C C . HIS A 1 313 ? 113.183 11.432 -180.690 1.00 63.97 313 HIS A C 1
ATOM 2370 O O . HIS A 1 313 ? 113.929 11.894 -181.551 1.00 63.97 313 HIS A O 1
ATOM 2376 N N . SER A 1 314 ? 112.334 10.432 -180.950 1.00 65.69 314 SER A N 1
ATOM 2377 C CA . SER A 1 314 ? 112.210 9.781 -182.265 1.00 65.69 314 SER A CA 1
ATOM 2378 C C . SER A 1 314 ? 111.749 10.751 -183.368 1.00 65.69 314 SER A C 1
ATOM 2380 O O . SER A 1 314 ? 112.285 10.751 -184.479 1.00 65.69 314 SER A O 1
ATOM 2382 N N . ALA A 1 315 ? 110.803 11.643 -183.055 1.00 63.28 315 ALA A N 1
ATOM 2383 C CA . ALA A 1 315 ? 110.336 12.671 -183.985 1.00 63.28 315 ALA A CA 1
ATOM 2384 C C . ALA A 1 315 ? 111.406 13.741 -184.283 1.00 63.28 315 ALA A C 1
ATOM 2386 O O . ALA A 1 315 ? 111.473 14.253 -185.404 1.00 63.28 315 ALA A O 1
ATOM 2387 N N . LEU A 1 316 ? 112.268 14.054 -183.308 1.00 65.56 316 LEU A N 1
ATOM 2388 C CA . LEU A 1 316 ? 113.365 15.009 -183.474 1.00 65.56 316 LEU A CA 1
ATOM 2389 C C . LEU A 1 316 ? 114.492 14.440 -184.356 1.00 65.56 316 LEU A C 1
ATOM 2391 O O . LEU A 1 316 ? 115.003 15.147 -185.226 1.00 65.56 316 LEU A O 1
ATOM 2395 N N . ASP A 1 317 ? 114.817 13.152 -184.206 1.00 63.19 317 ASP A N 1
ATOM 2396 C CA . ASP A 1 317 ? 115.813 12.465 -185.040 1.00 63.19 317 ASP A CA 1
ATOM 2397 C C . ASP A 1 317 ? 115.329 12.280 -186.492 1.00 63.19 317 ASP A C 1
ATOM 2399 O O . ASP A 1 317 ? 116.103 12.457 -187.440 1.00 63.19 317 ASP A O 1
ATOM 2403 N N . ALA A 1 318 ? 114.029 12.029 -186.697 1.00 61.81 318 ALA A N 1
ATOM 2404 C CA . ALA A 1 318 ? 113.421 11.960 -188.029 1.00 61.81 318 ALA A CA 1
ATOM 2405 C C . ALA A 1 318 ? 113.403 13.323 -188.754 1.00 61.81 318 ALA A C 1
ATOM 2407 O O . ALA A 1 318 ? 113.673 13.393 -189.957 1.00 61.81 318 ALA A O 1
ATOM 2408 N N . ALA A 1 319 ? 113.145 14.418 -188.030 1.00 62.09 319 ALA A N 1
ATOM 2409 C CA . ALA A 1 319 ? 113.170 15.773 -188.584 1.00 62.09 319 ALA A CA 1
ATOM 2410 C C . ALA A 1 319 ? 114.592 16.222 -188.972 1.00 62.09 319 ALA A C 1
ATOM 2412 O O . ALA A 1 319 ? 114.778 16.909 -189.980 1.00 62.09 319 ALA A O 1
ATOM 2413 N N . ASN A 1 320 ? 115.612 15.792 -188.223 1.00 59.09 320 ASN A N 1
ATOM 2414 C CA . ASN A 1 320 ? 117.005 16.120 -188.524 1.00 59.09 320 ASN A CA 1
ATOM 2415 C C . ASN A 1 320 ? 117.526 15.345 -189.754 1.00 59.09 320 ASN A C 1
ATOM 2417 O O . ASN A 1 320 ? 118.263 15.897 -190.572 1.00 59.09 320 ASN A O 1
ATOM 2421 N N . ALA A 1 321 ? 117.065 14.104 -189.959 1.00 61.50 321 ALA A N 1
ATOM 2422 C CA . ALA A 1 321 ? 117.349 13.324 -191.168 1.00 61.50 321 ALA A CA 1
ATOM 2423 C C . ALA A 1 321 ? 116.708 13.928 -192.439 1.00 61.50 321 ALA A C 1
ATOM 2425 O O . ALA A 1 321 ? 117.331 13.938 -193.503 1.00 61.50 321 ALA A O 1
ATOM 2426 N N . GLN A 1 322 ? 115.500 14.498 -192.334 1.00 60.47 322 GLN A N 1
ATOM 2427 C CA . GLN A 1 322 ? 114.837 15.197 -193.448 1.00 60.47 322 GLN A CA 1
ATOM 2428 C C . GLN A 1 322 ? 115.545 16.504 -193.841 1.00 60.47 322 GLN A C 1
ATOM 2430 O O . GLN A 1 322 ? 115.600 16.847 -195.024 1.00 60.47 322 GLN A O 1
ATOM 2435 N N . LEU A 1 323 ? 116.144 17.209 -192.877 1.00 62.12 323 LEU A N 1
ATOM 2436 C CA . LEU A 1 323 ? 116.914 18.431 -193.127 1.00 62.12 323 LEU A CA 1
ATOM 2437 C C . LEU A 1 323 ? 118.215 18.160 -193.902 1.00 62.12 323 LEU A C 1
ATOM 2439 O O . LEU A 1 323 ? 118.561 18.940 -194.792 1.00 62.12 323 LEU A O 1
ATOM 2443 N N . VAL A 1 324 ? 118.886 17.033 -193.637 1.00 64.25 324 VAL A N 1
ATOM 2444 C CA . VAL A 1 324 ? 120.085 16.599 -194.383 1.00 64.25 324 VAL A CA 1
ATOM 2445 C C . VAL A 1 324 ? 119.729 16.172 -195.817 1.00 64.25 324 VAL A C 1
ATOM 2447 O O . VAL A 1 324 ? 120.417 16.567 -196.763 1.00 64.25 324 VAL A O 1
ATOM 2450 N N . ALA A 1 325 ? 118.600 15.480 -196.012 1.00 60.38 325 ALA A N 1
ATOM 2451 C CA . ALA A 1 325 ? 118.115 15.084 -197.339 1.00 60.38 325 ALA A CA 1
ATOM 2452 C C . ALA A 1 325 ? 117.732 16.290 -198.226 1.00 60.38 325 ALA A C 1
ATOM 2454 O O . ALA A 1 325 ? 118.063 16.327 -199.413 1.00 60.38 325 ALA A O 1
ATOM 2455 N N . MET A 1 326 ? 117.120 17.335 -197.650 1.00 62.72 326 MET A N 1
ATOM 2456 C CA . MET A 1 326 ? 116.797 18.561 -198.397 1.00 62.72 326 MET A CA 1
ATOM 2457 C C . MET A 1 326 ? 118.046 19.348 -198.831 1.00 62.72 326 MET A C 1
ATOM 2459 O O . MET A 1 326 ? 118.021 20.025 -199.865 1.00 62.72 326 MET A O 1
ATOM 2463 N N . THR A 1 327 ? 119.156 19.266 -198.087 1.00 60.75 327 THR A N 1
ATOM 2464 C CA . THR A 1 327 ? 120.431 19.867 -198.517 1.00 60.75 327 THR A CA 1
ATOM 2465 C C . THR A 1 327 ? 121.086 19.127 -199.689 1.00 60.75 327 THR A C 1
ATOM 2467 O O . THR A 1 327 ? 121.734 19.778 -200.513 1.00 60.75 327 THR A O 1
ATOM 2470 N N . GLU A 1 328 ? 120.855 17.819 -199.838 1.00 57.41 328 GLU A N 1
ATOM 2471 C CA . GLU A 1 328 ? 121.344 17.020 -200.974 1.00 57.41 328 GLU A CA 1
ATOM 2472 C C . GLU A 1 328 ? 120.484 17.195 -202.238 1.00 57.41 328 GLU A C 1
ATOM 2474 O O . GLU A 1 328 ? 121.033 17.400 -203.327 1.00 57.41 328 GLU A O 1
ATOM 2479 N N . GLU A 1 329 ? 119.152 17.242 -202.119 1.00 58.97 329 GLU A N 1
ATOM 2480 C CA . GLU A 1 329 ? 118.256 17.522 -203.258 1.00 58.97 329 GLU A CA 1
ATOM 2481 C C . GLU A 1 329 ? 118.492 18.914 -203.856 1.00 58.97 329 GLU A C 1
ATOM 2483 O O . GLU A 1 329 ? 118.483 19.098 -205.079 1.00 58.97 329 GLU A O 1
ATOM 2488 N N . LYS A 1 330 ? 118.792 19.908 -203.012 1.00 63.25 330 LYS A N 1
ATOM 2489 C CA . LYS A 1 330 ? 119.103 21.266 -203.475 1.00 63.25 330 LYS A CA 1
ATOM 2490 C C . LYS A 1 330 ? 120.428 21.333 -204.245 1.00 63.25 330 LYS A C 1
ATOM 2492 O O . LYS A 1 330 ? 120.560 22.158 -205.152 1.00 63.25 330 LYS A O 1
ATOM 2497 N N . TRP A 1 331 ? 121.396 20.466 -203.934 1.00 64.69 331 TRP A N 1
ATOM 2498 C CA . TRP A 1 331 ? 122.638 20.340 -204.704 1.00 64.69 331 TRP A CA 1
ATOM 2499 C C . TRP A 1 331 ? 122.393 19.659 -206.064 1.00 64.69 331 TRP A C 1
ATOM 2501 O O . TRP A 1 331 ? 122.928 20.111 -207.078 1.00 64.69 331 TRP A O 1
ATOM 2511 N N . GLN A 1 332 ? 121.511 18.653 -206.126 1.00 58.78 332 GLN A N 1
ATOM 2512 C CA . GLN A 1 332 ? 121.154 17.972 -207.379 1.00 58.78 332 GLN A CA 1
ATOM 2513 C C . GLN A 1 332 ? 120.331 18.840 -208.343 1.00 58.78 332 GLN A C 1
ATOM 2515 O O . GLN A 1 332 ? 120.624 18.868 -209.541 1.00 58.78 332 GLN A O 1
ATOM 2520 N N . LEU A 1 333 ? 119.372 19.621 -207.839 1.00 62.78 333 LEU A N 1
ATOM 2521 C CA . LEU A 1 333 ? 118.607 20.578 -208.652 1.00 62.78 333 LEU A CA 1
ATOM 2522 C C . LEU A 1 333 ? 119.507 21.656 -209.275 1.00 62.78 333 LEU A C 1
ATOM 2524 O O . LEU A 1 333 ? 119.297 22.065 -210.418 1.00 62.78 333 LEU A O 1
ATOM 2528 N N . LYS A 1 334 ? 120.567 22.059 -208.563 1.00 57.75 334 LYS A N 1
ATOM 2529 C CA . LYS A 1 334 ? 121.580 22.992 -209.073 1.00 57.75 334 LYS A CA 1
ATOM 2530 C C . LYS A 1 334 ? 122.380 22.403 -210.248 1.00 57.75 334 LYS A C 1
ATOM 2532 O O . LYS A 1 334 ? 122.727 23.144 -211.163 1.00 57.75 334 LYS A O 1
ATOM 2537 N N . ASN A 1 335 ? 122.599 21.086 -210.268 1.00 58.88 335 ASN A N 1
ATOM 2538 C CA . ASN A 1 335 ? 123.282 20.373 -211.356 1.00 58.88 335 ASN A CA 1
ATOM 2539 C C . ASN A 1 335 ? 122.368 20.079 -212.566 1.00 58.88 335 ASN A C 1
ATOM 2541 O O . ASN A 1 335 ? 122.823 20.135 -213.709 1.00 58.88 335 ASN A O 1
ATOM 2545 N N . GLN A 1 336 ? 121.073 19.814 -212.355 1.00 58.97 336 GLN A N 1
ATOM 2546 C CA . GLN A 1 336 ? 120.130 19.518 -213.448 1.00 58.97 336 GLN A CA 1
ATOM 2547 C C . GLN A 1 336 ? 119.806 20.736 -214.325 1.00 58.97 336 GLN A C 1
ATOM 2549 O O . GLN A 1 336 ? 119.701 20.607 -215.546 1.00 58.97 336 GLN A O 1
ATOM 2554 N N . VAL A 1 337 ? 119.713 21.934 -213.740 1.00 61.91 337 VAL A N 1
ATOM 2555 C CA . VAL A 1 337 ? 119.498 23.167 -214.521 1.00 61.91 337 VAL A CA 1
ATOM 2556 C C . VAL A 1 337 ? 120.728 23.501 -215.379 1.00 61.91 337 VAL A C 1
ATOM 2558 O O . VAL A 1 337 ? 120.588 23.964 -216.511 1.00 61.91 337 VAL A O 1
ATOM 2561 N N . GLN A 1 338 ? 121.931 23.177 -214.892 1.00 58.34 338 GLN A N 1
ATOM 2562 C CA . GLN A 1 338 ? 123.190 23.394 -215.610 1.00 58.34 338 GLN A CA 1
ATOM 2563 C C . GLN A 1 338 ? 123.343 22.467 -216.838 1.00 58.34 338 GLN A C 1
ATOM 2565 O O . GLN A 1 338 ? 123.912 22.879 -217.849 1.00 58.34 338 GLN A O 1
ATOM 2570 N N . LEU A 1 339 ? 122.763 21.260 -216.796 1.00 58.00 339 LEU A N 1
ATOM 2571 C CA . LEU A 1 339 ? 122.728 20.304 -217.915 1.00 58.00 339 LEU A CA 1
ATOM 2572 C C . LEU A 1 339 ? 121.640 20.621 -218.958 1.00 58.00 339 LEU A C 1
ATOM 2574 O O . LEU A 1 339 ? 121.865 20.436 -220.155 1.00 58.00 339 LEU A O 1
ATOM 2578 N N . LEU A 1 340 ? 120.483 21.150 -218.543 1.00 58.66 340 LEU A N 1
ATOM 2579 C CA . LEU A 1 340 ? 119.380 21.458 -219.466 1.00 58.66 340 LEU A CA 1
ATOM 2580 C C . LEU A 1 340 ? 119.613 22.721 -220.313 1.00 58.66 340 LEU A C 1
ATOM 2582 O O . LEU A 1 340 ? 119.112 22.795 -221.434 1.00 58.66 340 LEU A O 1
ATOM 2586 N N . GLN A 1 341 ? 120.417 23.688 -219.857 1.00 57.00 341 GLN A N 1
ATOM 2587 C CA . GLN A 1 341 ? 120.716 24.884 -220.663 1.00 57.00 341 GLN A CA 1
ATOM 2588 C C . GLN A 1 341 ? 121.906 24.722 -221.621 1.00 57.00 341 GLN A C 1
ATOM 2590 O O . GLN A 1 341 ? 121.915 25.370 -222.667 1.00 57.00 341 GLN A O 1
ATOM 2595 N N . GLN A 1 342 ? 122.837 23.791 -221.377 1.00 55.16 342 GLN A N 1
ATOM 2596 C CA . GLN A 1 342 ? 123.796 23.379 -222.417 1.00 55.16 342 GLN A CA 1
ATOM 2597 C C . GLN A 1 342 ? 123.097 22.669 -223.596 1.00 55.16 342 GLN A C 1
ATOM 2599 O O . GLN A 1 342 ? 123.560 22.775 -224.731 1.00 55.16 342 GLN A O 1
ATOM 2604 N N . ALA A 1 343 ? 121.945 22.023 -223.367 1.00 53.62 343 ALA A N 1
ATOM 2605 C CA . ALA A 1 343 ? 121.176 21.331 -224.407 1.00 53.62 343 ALA A CA 1
ATOM 2606 C C . ALA A 1 343 ? 120.302 22.262 -225.278 1.00 53.62 343 ALA A C 1
ATOM 2608 O O . ALA A 1 343 ? 120.015 21.936 -226.431 1.00 53.62 343 ALA A O 1
ATOM 2609 N N . ALA A 1 344 ? 119.923 23.447 -224.787 1.00 53.16 344 ALA A N 1
ATOM 2610 C CA . ALA A 1 344 ? 119.192 24.436 -225.589 1.00 53.16 344 ALA A CA 1
ATOM 2611 C C . ALA A 1 344 ? 120.104 25.244 -226.540 1.00 53.16 344 ALA A C 1
ATOM 2613 O O . ALA A 1 344 ? 119.614 25.884 -227.468 1.00 53.16 344 ALA A O 1
ATOM 2614 N N . ALA A 1 345 ? 121.430 25.150 -226.378 1.00 53.12 345 ALA A N 1
ATOM 2615 C CA . ALA A 1 345 ? 122.431 25.801 -227.225 1.00 53.12 345 ALA A CA 1
ATOM 2616 C C . ALA A 1 345 ? 122.699 25.097 -228.582 1.00 53.12 345 ALA A C 1
ATOM 2618 O O . ALA A 1 345 ? 123.607 25.508 -229.300 1.00 53.12 345 ALA A O 1
ATOM 2619 N N . GLN A 1 346 ? 121.942 24.055 -228.969 1.00 55.31 346 GLN A N 1
ATOM 2620 C CA . GLN A 1 346 ? 122.210 23.272 -230.198 1.00 55.31 346 GLN A CA 1
ATOM 2621 C C . GLN A 1 346 ? 121.005 23.017 -231.128 1.00 55.31 346 GLN A C 1
ATOM 2623 O O . GLN A 1 346 ? 121.105 22.209 -232.050 1.00 55.31 346 GLN A O 1
ATOM 2628 N N . ARG A 1 347 ? 119.875 23.722 -230.973 1.00 49.06 347 ARG A N 1
ATOM 2629 C CA . ARG A 1 347 ? 118.767 23.668 -231.953 1.00 49.06 347 ARG A CA 1
ATOM 2630 C C . ARG A 1 347 ? 118.392 25.051 -232.482 1.00 49.06 347 ARG A C 1
ATOM 2632 O O . ARG A 1 347 ? 117.380 25.628 -232.110 1.00 49.06 347 ARG A O 1
ATOM 2639 N N . ALA A 1 348 ? 119.216 25.528 -233.411 1.00 43.97 348 ALA A N 1
ATOM 2640 C CA . ALA A 1 348 ? 118.776 26.332 -234.548 1.00 43.97 348 ALA A CA 1
ATOM 2641 C C . ALA A 1 348 ? 118.498 25.366 -235.722 1.00 43.97 348 ALA A C 1
ATOM 2643 O O . ALA A 1 348 ? 119.192 24.355 -235.855 1.00 43.97 348 ALA A O 1
ATOM 2644 N N . PRO A 1 349 ? 117.502 25.653 -236.574 1.00 49.28 349 PRO A N 1
ATOM 2645 C CA . PRO A 1 349 ? 117.866 26.432 -237.748 1.00 49.28 349 PRO A CA 1
ATOM 2646 C C . PRO A 1 349 ? 116.920 27.608 -238.001 1.00 49.28 349 PRO A C 1
ATOM 2648 O O . PRO A 1 349 ? 115.710 27.500 -237.847 1.00 49.28 349 PRO A O 1
ATOM 2651 N N . GLN A 1 350 ? 117.525 28.697 -238.474 1.00 44.25 350 GLN A N 1
ATOM 2652 C CA . GLN A 1 350 ? 116.945 29.649 -239.422 1.00 44.25 350 GLN A CA 1
ATOM 2653 C C . GLN A 1 350 ? 115.519 30.144 -239.108 1.00 44.25 350 GLN A C 1
ATOM 2655 O O . GLN A 1 350 ? 114.541 29.687 -239.696 1.00 44.25 350 GLN A O 1
ATOM 2660 N N . LYS A 1 351 ? 115.407 31.192 -238.296 1.00 39.31 351 LYS A N 1
ATOM 2661 C CA . LYS A 1 351 ? 115.527 32.589 -238.745 1.00 39.31 351 LYS A CA 1
ATOM 2662 C C . LYS A 1 351 ? 115.855 33.491 -237.567 1.00 39.31 351 LYS A C 1
ATOM 2664 O O . LYS A 1 351 ? 115.380 33.174 -236.456 1.00 39.31 351 LYS A O 1
#

Mean predicted aligned error: 19.82 Å

pLDDT: mean 84.72, std 15.45, range [34.94, 98.62]

Secondary structure (DSSP, 8-state):
---PPPPHHHHHHHHHHHHHHSTT---HHHHHHHHS-S-HHHHHHHHHHHHHHS--PPPP--PPPHHHHHHHHHHHHHHHHHHHHHHHHHHHHHHHHHHHHHHHHHHHHHHHHHHHHHHHHHHHHHHHHHHHHHHHHHHHHHHHHHHHHHHHHHHHHHHHHHHHHHHHHHHHHHHHHHHHHHHHHHHHHHHHHHHHHHHHHHHHHHHHHHHHHHHHHHHHHHHHHHHHHHHHHHHHHHHHHHHHHHHHHHHHHHHHHHHHHHHHHHHHHHHHHHHHHHHHHHHHHHHHHHHHHHHHHHHHHHHHHHHHHHHHHHHHHHHHHHHHHHHHHHHHHHHHHHHHHHHHTT-----

InterPro domains:
  IPR021104 KfrA, N-terminal DNA-binding domain [PF11740] (7-124)

Radius of gyration: 138.22 Å; Cα contacts (8 Å, |Δi|>4): 48; chains: 1; bounding box: 259×57×368 Å

Solvent-accessible surface area (backbone atoms only — not comparable to full-atom values): 19152 Å² total; per-residue (Å²): 135,87,75,81,78,73,57,58,68,61,51,50,53,45,26,50,55,38,27,72,77,40,80,82,52,51,38,70,66,51,38,37,64,74,64,72,55,65,55,71,69,59,50,43,52,39,53,50,52,50,64,69,70,48,87,79,79,83,80,82,87,81,79,77,57,66,68,59,54,49,52,52,51,52,49,52,49,51,52,51,52,50,55,46,51,52,52,49,50,53,47,52,52,51,48,54,53,48,53,51,52,48,50,54,46,53,52,50,51,52,50,50,53,51,52,52,54,50,49,54,51,52,49,53,50,50,53,54,52,50,52,51,50,52,53,51,52,53,48,51,54,52,52,52,54,49,52,51,51,50,50,51,51,52,51,50,51,50,52,52,50,52,52,51,49,54,52,50,54,52,49,52,53,51,50,52,51,51,50,54,50,52,53,52,49,51,53,50,51,53,51,50,50,52,52,50,54,50,51,54,50,52,52,51,51,52,52,52,51,51,52,50,54,50,52,52,50,52,52,51,50,51,50,50,52,50,53,50,51,53,51,50,53,52,49,53,51,52,53,50,50,50,51,53,52,47,52,50,49,53,49,52,52,50,52,51,49,50,50,51,49,54,49,52,50,52,51,50,50,50,52,50,51,52,48,51,51,49,52,50,52,53,51,48,53,51,49,52,52,49,51,51,52,54,51,55,50,52,56,51,52,55,51,53,57,49,52,53,55,53,52,52,51,54,54,50,55,53,54,52,53,52,55,55,50,53,59,52,53,56,54,50,55,59,52,52,58,61,55,57,55,66,62,66,76,73,74,79,81,90,131

Sequence (351 aa):
MGRKGITYEQVEAAADALDAERPGSATLGAVRAYLGTGSPNTIHKFLKLRDENRPKTSAPTVSIPDEVTRALSNWVVQASTGSRAESEERSLHAQAAADELARTGEELEAERDQLLADIATLTTQRDQEQATASERAAEIQRLLADVERERSLAGAAQVDAAAAKLRADSQVEHLAELRARVDSLSLAIDAERVARTTSEREAAVLAAQLAGVKAELEMARAQAMAAQQDLAATRERVDSLKTDLQTEREGAVLARAQLHAATSELEAERAQVAALQHDLVVSRARLDERGQQAQDQLDAMREEHKEEMNGMHSALDAANAQLVAMTEEKWQLKNQVQLLQQAAAQRAPQK

Foldseek 3Di:
DDDDADDLVLLVVLLVVQCVVPNPRSDLVSSCVSVVDHDSVSSVVSVVVVVVPDPDDDDDDDDDPVVVVVVVVVVVVVVVVVVVVVVVVVVVVVVVVVVVVVVVVVVVVVVVVVVVVVVVVVVVVVVVVVVVVVVVVVVVVVVVVVVVVVVVVVVVVVVVVVVVVVVVVVVVVVVVVVVVVVVVVVVVVVVVVVVVVVVVVVVVVVVVVVVVVVVVVVVVVVVVVVVVVVVVVVVVVVVVVVVVVVVVVVVVVVVVVVVVVVVVVVVVVVVVVVVVVVVVVVVVVVVVVVVVVVVVVVVVVVVVVVVVVVVVVVVVVVVVVVVVVVVVVVVVVVVVVVVVVVVVVPDDDDD

Organism: NCBI:txid2683234